Protein AF-A0AAE4MJB3-F1 (afdb_monomer_lite)

Foldseek 3Di:
DADWDWFAFLQRDIDIDGLVRLLVLLQLLQVVLCVQVVFDGDDPVLSVVLSCLLRPDDLFDAADPPLDFAAEDAPQLQLDCPDLVSLHDNHNDGSLVSNCCCVPVVNHQAEEDADNQQELVVCVVVLVVVLVVLLVSVVPDDHAYAHGGELPLVCCDPPNHDAHALVVCVVVVNLVSSLVSLQVSLQVSLVSLLVSCVSNVVSPHQAYAHAQALVVFPSSVNSVLSNLLVCCVVPVRHAYEYAHNEQFGDPSVQADDDPNHGRHGDGLLRVQVSSVVSPHQEYAHKHFRDSRGTLSSRLSNLLRRLLSNLVSHPHAYAYDADQGILSFHNDSDTRSSSRNSSVNSCSVRSVGNHD

Secondary structure (DSSP, 8-state):
---EEEEEBTTS-EEEEEHHHHHHHHHHHHHHHHHHH-PPPPPHHHHHHHHHHHH-SSSS--PPTT-----BPSSTTHHHHS-GGGT-------HHHHHHHIIIII--SBEEE--TT-BHHHHGGGHHHHHHHHHHHHTT--S-EEEEEB--GGGGBTTTSSB--HHHHHHTT-HHHHHHHHHHHHHHHHHHHHHHHHHHHHTT--EEEEEEETTT-HHHHHHHHHHHHHHHHH-TT-EEEEEESSSS---SSS--EETTEE-TT--HHHHHHHHHHHT-SEEE---B--TTSBHHHHHHHHHHHHHHHHHH-SS-BB---STTBTT--SSSS--HHHHHHHHHHIIIII--SB-

pLDDT: mean 95.61, std 4.55, range [62.69, 98.88]

Radius of gyration: 20.24 Å; chains: 1; bounding box: 51×49×56 Å

Sequence (355 aa):
MATEYALRMGDGSRVFMTKDKIKEDVLAGAGNAVDYGEVPDLSANEVEKLIEIITMPGKAVSVEYGMEVPVTHDISTIRLDGDQGNSGVGIPSSRLVGILTHERAFGADTMELGHIDYSYKPVKPIVSQECQTMEMCQNLTTIPLFYGAMPNMGLYYTPDGPFENPGDLMKAFKLEEAFASIEHSAEHLSRDIVWIMQKLWASGADGVNLDTTAAAGDGDAFGTLTAVKALRQQFPDMYIEVGMAGESIIGMHGMLEFEGHALAGLWPQQQAPVVEKAGASVFGPVVNTNTSRTFPWNLARSITFIKAAAKASKIPVHVDMGMGVGGIPMLETPPIDAVTRASKAMVEMAGVDGI

Structure (mmCIF, N/CA/C/O backbone):
data_AF-A0AAE4MJB3-F1
#
_entry.id   AF-A0AAE4MJB3-F1
#
loop_
_atom_site.group_PDB
_atom_site.id
_atom_site.type_symbol
_atom_site.label_atom_id
_atom_site.label_alt_id
_atom_site.label_comp_id
_atom_site.label_asym_id
_atom_site.label_entity_id
_atom_site.label_seq_id
_atom_site.pdbx_PDB_ins_code
_atom_site.Cartn_x
_atom_site.Cartn_y
_atom_site.Cartn_z
_atom_site.occupancy
_atom_site.B_iso_or_equiv
_atom_site.auth_seq_id
_atom_site.auth_comp_id
_atom_site.auth_asym_id
_atom_site.auth_atom_id
_atom_site.pdbx_PDB_model_num
ATOM 1 N N . MET A 1 1 ? -22.437 15.052 33.816 1.00 62.69 1 MET A N 1
ATOM 2 C CA . MET A 1 1 ? -21.399 15.290 32.792 1.00 62.69 1 MET A CA 1
ATOM 3 C C . MET A 1 1 ? -21.562 14.209 31.742 1.00 62.69 1 MET A C 1
ATOM 5 O O . MET A 1 1 ? -21.827 13.078 32.134 1.00 62.69 1 MET A O 1
ATOM 9 N N . ALA A 1 2 ? -21.533 14.553 30.454 1.00 78.06 2 ALA A N 1
ATOM 10 C CA . ALA A 1 2 ? -21.596 13.547 29.394 1.00 78.06 2 ALA A CA 1
ATOM 11 C C . ALA A 1 2 ? -20.342 12.659 29.455 1.00 78.06 2 ALA A C 1
ATOM 13 O O . ALA A 1 2 ? -19.276 13.147 29.823 1.00 78.06 2 ALA A O 1
ATOM 14 N N . THR A 1 3 ? -20.469 11.370 29.133 1.00 90.94 3 THR A N 1
ATOM 15 C CA . THR A 1 3 ? -19.311 10.472 29.033 1.00 90.94 3 THR A CA 1
ATOM 16 C C . THR A 1 3 ? -18.410 10.931 27.891 1.00 90.94 3 THR A C 1
ATOM 18 O O . THR A 1 3 ? -18.887 11.125 26.769 1.00 90.94 3 THR A O 1
ATOM 21 N N . GLU A 1 4 ? -17.119 11.074 28.176 1.00 95.38 4 GLU A N 1
ATOM 22 C CA . GLU A 1 4 ? -16.092 11.400 27.189 1.00 95.38 4 GLU A CA 1
ATOM 23 C C . GLU A 1 4 ? -15.227 10.177 26.879 1.00 95.38 4 GLU A C 1
ATOM 25 O O . GLU A 1 4 ? -14.916 9.373 27.760 1.00 95.38 4 GLU A O 1
ATOM 30 N N . TYR A 1 5 ? -14.816 10.065 25.621 1.00 96.75 5 TYR A N 1
ATOM 31 C CA . TYR A 1 5 ? -13.959 9.004 25.108 1.00 96.75 5 TYR A CA 1
ATOM 32 C C . TYR A 1 5 ? -12.598 9.592 24.747 1.00 96.75 5 TYR A C 1
ATOM 34 O O . TYR A 1 5 ? -12.525 10.611 24.059 1.00 96.75 5 TYR A O 1
ATOM 42 N N . ALA A 1 6 ? -11.523 8.957 25.215 1.00 96.06 6 ALA A N 1
ATOM 43 C CA . ALA A 1 6 ? -10.163 9.327 24.841 1.00 96.06 6 ALA A CA 1
ATOM 44 C C . ALA A 1 6 ? -9.860 8.785 23.438 1.00 96.06 6 ALA A C 1
ATOM 46 O O . ALA A 1 6 ? -9.813 7.573 23.248 1.00 96.06 6 ALA A O 1
ATOM 47 N N . LEU A 1 7 ? -9.666 9.689 22.483 1.00 96.75 7 LEU A N 1
ATOM 48 C CA . LEU A 1 7 ? -9.425 9.403 21.070 1.00 96.75 7 LEU A CA 1
ATOM 49 C C . LEU A 1 7 ? -8.204 10.189 20.568 1.00 96.75 7 LEU A C 1
ATOM 51 O O . LEU A 1 7 ? -7.489 10.830 21.348 1.00 96.75 7 LEU A O 1
ATOM 55 N N . ARG A 1 8 ? -7.955 10.123 19.257 1.00 97.50 8 ARG A N 1
ATOM 56 C CA . ARG A 1 8 ? -6.823 10.762 18.582 1.00 97.50 8 ARG A CA 1
ATOM 57 C C . ARG A 1 8 ? -7.275 11.777 17.541 1.00 97.50 8 ARG A C 1
ATOM 59 O O . ARG A 1 8 ? -8.365 11.664 16.983 1.00 97.50 8 ARG A O 1
ATOM 66 N N . MET A 1 9 ? -6.411 12.738 17.266 1.00 98.12 9 MET A N 1
ATOM 67 C CA . MET A 1 9 ? -6.392 13.483 16.012 1.00 98.12 9 MET A CA 1
ATOM 68 C C . MET A 1 9 ? -5.628 12.690 14.947 1.00 98.12 9 MET A C 1
ATOM 70 O O . MET A 1 9 ? -4.943 11.713 15.258 1.00 98.12 9 MET A O 1
ATOM 74 N N . GLY A 1 10 ? -5.721 13.121 13.692 1.00 97.38 10 GLY A N 1
ATOM 75 C CA . GLY A 1 10 ? -4.990 12.536 12.574 1.00 97.38 10 GLY A CA 1
ATOM 76 C C . GLY A 1 10 ? -3.472 12.699 12.684 1.00 97.38 10 GLY A C 1
ATOM 77 O O . GLY A 1 10 ? -2.759 11.946 12.045 1.00 97.38 10 GLY A O 1
ATOM 78 N N . ASP A 1 11 ? -2.970 13.622 13.507 1.00 96.50 11 ASP A N 1
ATOM 79 C CA . ASP A 1 11 ? -1.545 13.748 13.868 1.00 96.50 11 ASP A CA 1
ATOM 80 C C . ASP A 1 11 ? -1.141 12.905 15.102 1.00 96.50 11 ASP A C 1
ATOM 82 O O . ASP A 1 11 ? -0.017 12.974 15.588 1.00 96.50 11 ASP A O 1
ATOM 86 N N . GLY A 1 12 ? -2.076 12.136 15.671 1.00 95.75 12 GLY A N 1
ATOM 87 C CA . GLY A 1 12 ? -1.847 11.281 16.838 1.00 95.75 12 GLY A CA 1
ATOM 88 C C . GLY A 1 12 ? -1.994 11.981 18.194 1.00 95.75 12 GLY A C 1
ATOM 89 O O . GLY A 1 12 ? -1.975 11.305 19.237 1.00 95.75 12 GLY A O 1
ATOM 90 N N . SER A 1 13 ? -2.206 13.302 18.221 1.00 96.56 13 SER A N 1
ATOM 91 C CA . SER A 1 13 ? -2.466 14.039 19.459 1.00 96.56 13 SER A CA 1
ATOM 92 C C . SER A 1 13 ? -3.754 13.553 20.134 1.00 96.56 13 SER A C 1
ATOM 94 O O . SER A 1 13 ? -4.695 13.080 19.495 1.00 96.56 13 SER A O 1
ATOM 96 N N . ARG A 1 14 ? -3.782 13.581 21.470 1.00 96.50 14 ARG A N 1
ATOM 97 C CA . ARG A 1 14 ? -4.896 13.032 22.252 1.00 96.50 14 ARG A CA 1
ATOM 98 C C . ARG A 1 14 ? -6.015 14.057 22.409 1.00 96.50 14 ARG A C 1
ATOM 100 O O . ARG A 1 14 ? -5.763 15.182 22.829 1.00 96.50 14 ARG A O 1
ATOM 107 N N . VAL A 1 15 ? -7.250 13.616 22.189 1.00 97.38 15 VAL A N 1
ATOM 108 C CA . VAL A 1 15 ? -8.473 14.404 22.387 1.00 97.38 15 VAL A CA 1
ATOM 109 C C . VAL A 1 15 ? -9.506 13.633 23.199 1.00 97.38 15 VAL A C 1
ATOM 111 O O . VAL A 1 15 ? -9.452 12.408 23.301 1.00 97.38 15 VAL A O 1
ATOM 114 N N . PHE A 1 16 ? -10.444 14.360 23.799 1.00 97.56 16 PHE A N 1
ATOM 115 C CA . PHE A 1 16 ? -11.585 13.794 24.510 1.00 97.56 16 PHE A CA 1
ATOM 116 C C . PHE A 1 16 ? -12.861 14.268 23.833 1.00 97.56 16 PHE A C 1
ATOM 118 O O . PHE A 1 16 ? -13.028 15.461 23.586 1.00 97.56 16 PHE A O 1
ATOM 125 N N . MET A 1 17 ? -13.733 13.328 23.481 1.00 97.75 17 MET A N 1
ATOM 126 C CA . MET A 1 17 ? -14.929 13.617 22.693 1.00 97.75 17 MET A CA 1
ATOM 127 C C . MET A 1 17 ? -16.158 12.977 23.324 1.00 97.75 17 MET A C 1
ATOM 129 O O . MET A 1 17 ? -16.096 11.856 23.826 1.00 97.75 17 MET A O 1
ATOM 133 N N . THR A 1 18 ? -17.295 13.667 23.267 1.00 98.06 18 THR A N 1
ATOM 134 C CA . THR A 1 18 ? -18.597 13.073 23.594 1.00 98.06 18 THR A CA 1
ATOM 135 C C . THR A 1 18 ? -19.093 12.212 22.433 1.00 98.06 18 THR A C 1
ATOM 137 O O . THR A 1 18 ? -18.679 12.393 21.287 1.00 98.06 18 THR A O 1
ATOM 140 N N . LYS A 1 19 ? -20.034 11.298 22.702 1.00 97.50 19 LYS A N 1
ATOM 141 C CA . LYS A 1 19 ? -20.640 10.456 21.655 1.00 97.50 19 LYS A CA 1
ATOM 142 C C . LYS A 1 19 ? -21.283 11.279 20.527 1.00 97.50 19 LYS A C 1
ATOM 144 O O . LYS A 1 19 ? -21.163 10.902 19.367 1.00 97.50 19 LYS A O 1
ATOM 149 N N . ASP A 1 20 ? -21.900 12.415 20.854 1.00 97.75 20 ASP A N 1
ATOM 150 C CA . ASP A 1 20 ? -22.518 13.302 19.859 1.00 97.75 20 ASP A CA 1
ATOM 151 C C . ASP A 1 20 ? -21.475 13.930 1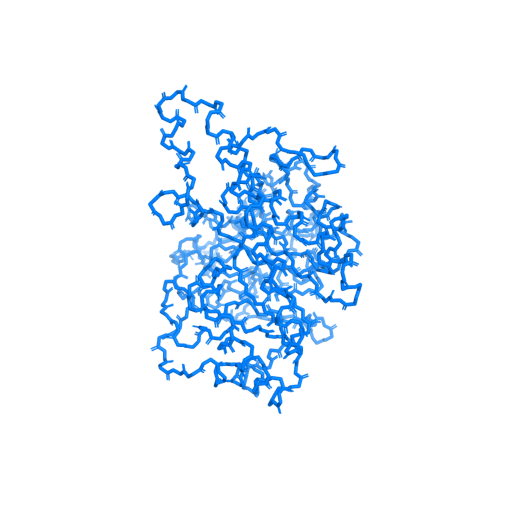8.928 1.00 97.75 20 ASP A C 1
ATOM 153 O O . ASP A 1 20 ? -21.687 13.978 17.719 1.00 97.75 20 ASP A O 1
ATOM 157 N N . LYS A 1 21 ? -20.314 14.336 19.466 1.00 98.19 21 LYS A N 1
ATOM 158 C CA . LYS A 1 21 ? -19.207 14.859 18.653 1.00 98.19 21 LYS A CA 1
ATOM 159 C C . LYS A 1 21 ? -18.558 13.793 17.784 1.00 98.19 21 LYS A C 1
ATOM 161 O O . LYS A 1 21 ? -18.238 14.065 16.636 1.00 98.19 21 LYS A O 1
ATOM 166 N N . ILE A 1 22 ? -18.433 12.568 18.292 1.00 98.62 22 ILE A N 1
ATOM 167 C CA . ILE A 1 22 ? -17.981 11.427 17.484 1.00 98.62 22 ILE A CA 1
ATOM 168 C C . ILE A 1 22 ? -18.946 11.193 16.317 1.00 98.62 22 ILE A C 1
ATOM 170 O O . ILE A 1 22 ? -18.502 11.005 15.191 1.00 98.62 22 ILE A O 1
ATOM 174 N N . LYS A 1 23 ? -20.261 11.235 16.565 1.00 98.62 23 LYS A N 1
ATOM 175 C CA . LYS A 1 23 ? -21.275 11.060 15.518 1.00 98.62 23 LYS A CA 1
ATOM 176 C C . LYS A 1 23 ? -21.213 12.160 14.455 1.00 98.62 23 LYS A C 1
ATOM 178 O O . LYS A 1 23 ? -21.304 11.847 13.273 1.00 98.62 23 LYS A O 1
ATOM 183 N N . GLU A 1 24 ? -21.064 13.418 14.865 1.00 98.56 24 GLU A N 1
ATOM 184 C CA . GLU A 1 24 ? -20.889 14.557 13.952 1.00 98.56 24 GLU A CA 1
ATOM 185 C C . GLU A 1 24 ? -19.673 14.351 13.037 1.00 98.56 24 GLU A C 1
ATOM 187 O O . GLU A 1 24 ? -19.801 14.453 11.818 1.00 98.56 24 GLU A O 1
ATOM 192 N N . ASP A 1 25 ? -18.532 13.963 13.610 1.00 98.62 25 ASP A N 1
ATOM 193 C CA . ASP A 1 25 ? -17.301 13.733 12.854 1.00 98.62 25 ASP A CA 1
ATOM 194 C C . ASP A 1 25 ? -17.389 12.522 11.922 1.00 98.62 25 ASP A C 1
ATOM 196 O O . ASP A 1 25 ? -16.906 12.594 10.794 1.00 98.62 25 ASP A O 1
ATOM 200 N N . VAL A 1 26 ? -18.039 11.432 12.349 1.00 98.88 26 VAL A N 1
ATOM 201 C CA . VAL A 1 26 ? -18.283 10.261 11.491 1.00 98.88 26 VAL A CA 1
ATOM 202 C C . VAL A 1 26 ? -19.117 10.649 10.271 1.00 98.88 26 VAL A C 1
ATOM 204 O O . VAL A 1 26 ? -18.748 10.317 9.147 1.00 98.88 26 VAL A O 1
ATOM 207 N N . LEU A 1 27 ? -20.217 11.381 10.471 1.00 98.81 27 LEU A N 1
ATOM 208 C CA . LEU A 1 27 ? -21.076 11.824 9.371 1.00 98.81 27 LEU A CA 1
ATOM 209 C C . LEU A 1 27 ? -20.340 12.789 8.434 1.00 98.81 27 LEU A C 1
ATOM 211 O O . LEU A 1 27 ? -20.452 12.663 7.219 1.00 98.81 27 LEU A O 1
ATOM 215 N N . ALA A 1 28 ? -19.551 13.716 8.981 1.00 98.75 28 ALA A N 1
ATOM 216 C CA . ALA A 1 28 ? -18.768 14.655 8.182 1.00 98.75 28 ALA A CA 1
ATOM 217 C C . ALA A 1 28 ? -17.632 13.971 7.398 1.00 98.75 28 ALA A C 1
ATOM 219 O O . ALA A 1 28 ? -17.313 14.397 6.289 1.00 98.75 28 ALA A O 1
ATOM 220 N N . GLY A 1 29 ? -17.007 12.934 7.962 1.00 98.62 29 GLY A N 1
ATOM 221 C CA . GLY A 1 29 ? -15.960 12.152 7.301 1.00 98.62 29 GLY A CA 1
ATOM 222 C C . GLY A 1 29 ? -16.510 11.300 6.164 1.00 98.62 29 GLY A C 1
ATOM 223 O O . GLY A 1 29 ? -15.995 11.355 5.049 1.00 98.62 29 GLY A O 1
ATOM 224 N N . ALA A 1 30 ? -17.601 10.576 6.423 1.00 98.69 30 ALA A N 1
ATOM 225 C CA . ALA A 1 30 ? -18.299 9.800 5.402 1.00 98.69 30 ALA A CA 1
ATOM 226 C C . ALA A 1 30 ? -18.844 10.699 4.281 1.00 98.69 30 ALA A C 1
ATOM 228 O O . ALA A 1 30 ? -18.587 10.432 3.111 1.00 98.69 30 ALA A O 1
ATOM 229 N N . GLY A 1 31 ? -19.498 11.814 4.627 1.00 98.62 31 GLY A N 1
ATOM 230 C CA . GLY A 1 31 ? -20.006 12.779 3.647 1.00 98.62 31 GLY A CA 1
ATOM 231 C C . GLY A 1 31 ? -18.904 13.363 2.761 1.00 98.62 31 GLY A C 1
ATOM 232 O O . GLY A 1 31 ? -19.094 13.508 1.562 1.00 98.62 31 GLY A O 1
ATOM 233 N N . ASN A 1 32 ? -17.704 13.596 3.308 1.00 98.44 32 ASN A N 1
ATOM 234 C CA . ASN A 1 32 ? -16.569 14.019 2.490 1.00 98.44 32 ASN A CA 1
ATOM 235 C C . ASN A 1 32 ? -16.175 12.971 1.437 1.00 98.44 32 ASN A C 1
ATOM 237 O O . ASN A 1 32 ? -15.857 13.344 0.312 1.00 98.44 32 ASN A O 1
ATOM 241 N N . ALA A 1 33 ? -16.188 11.682 1.781 1.00 98.00 33 ALA A N 1
ATOM 242 C CA . ALA A 1 33 ? -15.914 10.629 0.805 1.00 98.00 33 ALA A CA 1
ATOM 243 C C . ALA A 1 33 ? -16.990 10.570 -0.287 1.00 98.00 33 ALA A C 1
ATOM 245 O O . ALA A 1 33 ? -16.657 10.459 -1.463 1.00 98.00 33 ALA A O 1
ATOM 246 N N . VAL A 1 34 ? -18.261 10.703 0.098 1.00 98.19 34 VAL A N 1
ATOM 247 C CA . VAL A 1 34 ? -19.406 10.738 -0.826 1.00 98.19 34 VAL A CA 1
ATOM 248 C C . VAL A 1 34 ? -19.288 11.908 -1.802 1.00 98.19 34 VAL A C 1
ATOM 250 O O . VAL A 1 34 ? -19.382 11.700 -3.009 1.00 98.19 34 VAL A O 1
ATOM 253 N N . ASP A 1 35 ? -19.007 13.112 -1.299 1.00 97.56 35 ASP A N 1
ATOM 254 C CA . ASP A 1 35 ? -18.910 14.328 -2.114 1.00 97.56 35 ASP A CA 1
ATOM 255 C C . ASP A 1 35 ? -17.764 14.266 -3.135 1.00 97.56 35 ASP A C 1
ATOM 257 O O . ASP A 1 35 ? -17.912 14.732 -4.262 1.00 97.56 35 ASP A O 1
ATOM 261 N N . TYR A 1 36 ? -16.608 13.719 -2.745 1.00 96.00 36 TYR A N 1
ATOM 262 C CA . TYR A 1 36 ? -15.416 13.692 -3.599 1.00 96.00 36 TYR A CA 1
ATOM 263 C C . TYR A 1 36 ? -15.363 12.474 -4.523 1.00 96.00 36 TYR A C 1
ATOM 265 O O . TYR A 1 36 ? -14.955 12.594 -5.675 1.00 96.00 36 TYR A O 1
ATOM 273 N N . GLY A 1 37 ? -15.734 11.305 -4.005 1.00 94.38 37 GLY A N 1
ATOM 274 C CA . GLY A 1 37 ? -15.654 10.035 -4.717 1.00 94.38 37 GLY A CA 1
ATOM 275 C C . GLY A 1 37 ? -16.907 9.648 -5.477 1.00 94.38 37 GLY A C 1
ATOM 276 O O . GLY A 1 37 ? -16.870 8.650 -6.190 1.00 94.38 37 GLY A O 1
ATOM 277 N N . GLU A 1 38 ? -18.019 10.359 -5.272 1.00 96.44 38 GLU A N 1
ATOM 278 C CA . GLU A 1 38 ? -19.345 9.977 -5.773 1.00 96.44 38 GLU A CA 1
ATOM 279 C C . GLU A 1 38 ? -19.734 8.540 -5.362 1.00 96.44 38 GLU A C 1
ATOM 281 O O . GLU A 1 38 ? -20.379 7.792 -6.103 1.00 96.44 38 GLU A O 1
ATOM 286 N N . VAL A 1 39 ? -19.306 8.127 -4.165 1.00 97.44 39 VAL A N 1
ATOM 287 C CA . VAL A 1 39 ? -19.580 6.799 -3.597 1.00 97.44 39 VAL A CA 1
ATOM 288 C C . VAL A 1 39 ? -20.862 6.808 -2.756 1.00 97.44 39 VAL A C 1
ATOM 290 O O . VAL A 1 39 ? -21.273 7.864 -2.283 1.00 97.44 39 VAL A O 1
ATOM 293 N N . PRO A 1 40 ? -21.523 5.654 -2.542 1.00 97.69 40 PRO A N 1
ATOM 294 C CA . PRO A 1 40 ? -22.722 5.598 -1.708 1.00 97.69 40 PRO A CA 1
ATOM 295 C C . PRO A 1 40 ? -22.463 5.997 -0.249 1.00 97.69 40 PRO A C 1
ATOM 297 O O . PRO A 1 40 ? -21.432 5.641 0.321 1.00 97.69 40 PRO A O 1
ATOM 300 N N . ASP A 1 4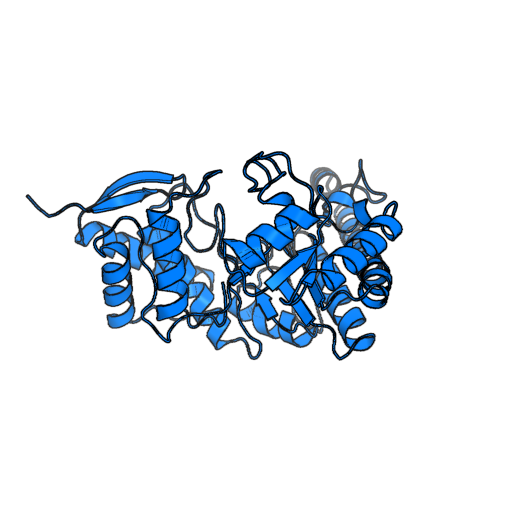1 ? -23.451 6.644 0.372 1.00 97.94 41 ASP A N 1
ATOM 301 C CA . ASP A 1 41 ? -23.459 6.913 1.812 1.00 97.94 41 ASP A CA 1
ATOM 302 C C . ASP A 1 41 ? -23.361 5.631 2.653 1.00 97.94 41 ASP A C 1
ATOM 304 O O . ASP A 1 41 ? -23.914 4.580 2.303 1.00 97.94 41 ASP A O 1
ATOM 308 N N . LEU A 1 42 ? -22.752 5.756 3.836 1.00 98.00 42 LEU A N 1
ATOM 309 C CA . LEU A 1 42 ? -22.899 4.7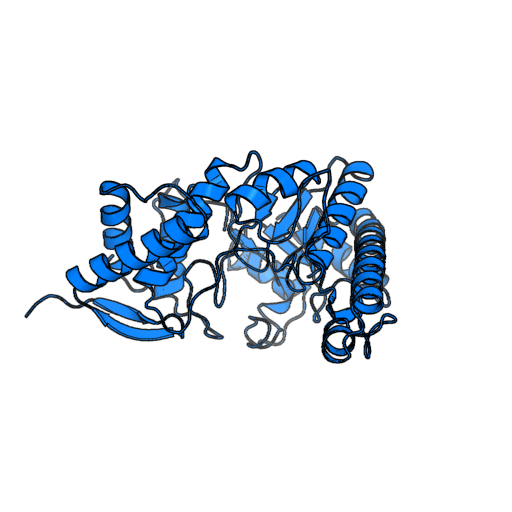54 4.890 1.00 98.00 42 LEU A CA 1
ATOM 310 C C . LEU A 1 42 ? -24.348 4.719 5.382 1.00 98.00 42 LEU A C 1
ATOM 312 O O . LEU A 1 42 ? -24.966 5.753 5.650 1.00 98.00 42 LEU A O 1
ATOM 316 N N . SER A 1 43 ? -24.889 3.516 5.562 1.00 98.19 43 SER A N 1
ATOM 317 C CA . SER A 1 43 ? -26.233 3.368 6.125 1.00 98.19 43 SER A CA 1
ATOM 318 C C . SER A 1 43 ? -26.276 3.789 7.601 1.00 98.19 43 SER A C 1
ATOM 320 O O . SER A 1 43 ? -25.261 3.801 8.299 1.00 98.19 43 SER A O 1
ATOM 322 N N . ALA A 1 44 ? -27.469 4.087 8.127 1.00 97.94 44 ALA A N 1
ATOM 323 C CA . ALA A 1 44 ? -27.626 4.450 9.539 1.00 97.94 44 ALA A CA 1
ATOM 324 C C . ALA A 1 44 ? -27.067 3.373 10.494 1.00 97.94 44 ALA A C 1
ATOM 326 O O . ALA A 1 44 ? -26.403 3.706 11.473 1.00 97.94 44 ALA A O 1
ATOM 327 N N . ASN A 1 45 ? -27.270 2.093 10.165 1.00 98.25 45 ASN A N 1
ATOM 328 C CA . ASN A 1 45 ? -26.746 0.968 10.945 1.00 98.25 45 ASN A CA 1
ATOM 329 C C . ASN A 1 45 ? -25.213 0.910 10.904 1.00 98.25 45 ASN A C 1
ATOM 331 O O . ASN A 1 45 ? -24.577 0.581 11.901 1.00 98.25 45 ASN A O 1
ATOM 335 N N . GLU A 1 46 ? -24.610 1.244 9.763 1.00 98.44 46 GLU A N 1
ATOM 336 C CA . GLU A 1 46 ? -23.153 1.282 9.613 1.00 98.44 46 GLU A CA 1
ATOM 337 C C . GLU A 1 46 ? -22.550 2.431 10.412 1.00 98.44 46 GLU A C 1
ATOM 339 O O . GLU A 1 46 ? -21.577 2.229 11.131 1.00 98.44 46 GLU A O 1
ATOM 344 N N . VAL A 1 47 ? -23.165 3.615 10.373 1.00 98.69 47 VAL A N 1
ATOM 345 C CA . VAL A 1 47 ? -22.754 4.746 11.216 1.00 98.69 47 VAL A CA 1
ATOM 346 C C . VAL A 1 47 ? -22.809 4.365 12.699 1.00 98.69 47 VAL A C 1
ATOM 348 O O . VAL A 1 47 ? -21.874 4.652 13.446 1.00 98.69 47 VAL A O 1
ATOM 351 N N . GLU A 1 48 ? -23.874 3.693 13.139 1.00 98.56 48 GLU A N 1
ATOM 352 C CA . GLU A 1 48 ? -23.992 3.223 14.523 1.00 98.56 48 GLU A CA 1
ATOM 353 C C . GLU A 1 48 ? -22.920 2.189 14.885 1.00 98.56 48 GLU A C 1
ATOM 355 O O . GLU A 1 48 ? -22.285 2.329 15.936 1.00 98.56 48 GLU A O 1
ATOM 360 N N . LYS A 1 49 ? -22.655 1.216 14.004 1.00 98.44 49 LYS A N 1
ATOM 361 C CA . LYS A 1 49 ? -21.605 0.205 14.198 1.00 98.44 49 LYS A CA 1
ATOM 362 C C . LYS A 1 49 ? -20.208 0.826 14.258 1.00 98.44 49 LYS A C 1
ATOM 364 O O . LYS A 1 49 ? -19.407 0.450 15.110 1.00 98.44 49 LYS A O 1
ATOM 369 N N . LEU A 1 50 ? -19.915 1.822 13.423 1.00 98.62 50 LEU A N 1
ATOM 370 C CA . LEU A 1 50 ? -18.628 2.517 13.465 1.00 98.62 50 LEU A CA 1
ATOM 371 C C . LEU A 1 50 ? -18.439 3.264 14.789 1.00 98.62 50 LEU A C 1
ATOM 373 O O . LEU A 1 50 ? -17.376 3.189 15.405 1.00 98.62 50 LEU A O 1
ATOM 377 N N . ILE A 1 51 ? -19.480 3.950 15.267 1.00 98.62 51 ILE A N 1
ATOM 378 C CA . ILE A 1 51 ? -19.446 4.622 16.571 1.00 98.62 51 ILE A CA 1
ATOM 379 C C . ILE A 1 51 ? -19.239 3.599 17.696 1.00 98.62 51 ILE A C 1
ATOM 381 O O . ILE A 1 51 ? -18.487 3.877 18.631 1.00 98.62 51 ILE A O 1
ATOM 385 N N . GLU A 1 52 ? -19.868 2.424 17.620 1.00 98.38 52 GLU A N 1
ATOM 386 C CA . GLU A 1 52 ? -19.651 1.320 18.564 1.00 98.38 52 GLU A CA 1
ATOM 387 C C . GLU A 1 52 ? -18.178 0.884 18.591 1.00 98.38 52 GLU A C 1
ATOM 389 O O . GLU A 1 52 ? -17.592 0.828 19.670 1.00 98.38 52 GLU A O 1
ATOM 394 N N . ILE A 1 53 ? -17.549 0.668 17.430 1.00 98.25 53 ILE A N 1
ATOM 395 C CA . ILE A 1 53 ? -16.125 0.299 17.336 1.00 98.25 53 ILE A CA 1
ATOM 396 C C . ILE A 1 53 ? -15.228 1.406 17.903 1.00 98.25 53 ILE A C 1
ATOM 398 O O . ILE A 1 53 ? -14.335 1.136 18.708 1.00 98.25 53 ILE A O 1
ATOM 402 N N . ILE A 1 54 ? -15.482 2.668 17.542 1.00 98.25 54 ILE A N 1
ATOM 403 C CA . ILE A 1 54 ? -14.704 3.819 18.025 1.00 98.25 54 ILE A CA 1
ATOM 404 C C . ILE A 1 54 ? -14.772 3.918 19.553 1.00 98.25 54 ILE A C 1
ATOM 406 O O . ILE A 1 54 ? -13.761 4.153 20.217 1.00 98.25 54 ILE A O 1
ATOM 410 N N . THR A 1 55 ? -15.964 3.723 20.116 1.00 97.62 55 THR A N 1
ATOM 411 C CA . THR A 1 55 ? -16.228 3.863 21.554 1.00 97.62 55 THR A CA 1
ATOM 412 C C . THR A 1 55 ? -16.025 2.572 22.349 1.00 97.62 55 THR A C 1
ATOM 414 O O . THR A 1 55 ? -16.219 2.571 23.567 1.00 97.62 55 THR A O 1
ATOM 417 N N . MET A 1 56 ? -15.593 1.491 21.690 1.00 97.25 56 MET A N 1
ATOM 418 C CA . MET A 1 56 ? -15.389 0.182 22.302 1.00 97.25 56 MET A CA 1
ATOM 419 C C . MET A 1 56 ? -14.403 0.275 23.479 1.00 97.25 56 MET A C 1
ATOM 421 O O . MET A 1 56 ? -13.343 0.900 23.340 1.00 97.25 56 MET A O 1
ATOM 425 N N . PRO A 1 57 ? -14.719 -0.316 24.647 1.00 93.69 57 PRO A N 1
ATOM 426 C CA . PRO A 1 57 ? -13.814 -0.313 25.789 1.00 93.69 57 PRO A CA 1
ATOM 427 C C . PRO A 1 57 ? -12.546 -1.125 25.496 1.00 93.69 57 PRO A C 1
ATOM 429 O O . PRO A 1 57 ? -12.580 -2.122 24.784 1.00 93.69 57 PRO A O 1
ATOM 432 N N . GLY A 1 58 ? -11.432 -0.723 26.107 1.00 92.12 58 GLY A N 1
ATOM 433 C CA . GLY A 1 58 ? -10.128 -1.364 25.924 1.00 92.12 58 GLY A CA 1
ATOM 434 C C . GLY A 1 58 ? -9.165 -0.500 25.116 1.00 92.12 58 GLY A C 1
ATOM 435 O O . GLY A 1 58 ? -9.564 0.297 24.270 1.00 92.12 58 GLY A O 1
ATOM 436 N N . LYS A 1 59 ? -7.866 -0.611 25.411 1.00 89.88 59 LYS A N 1
ATOM 437 C CA . LYS A 1 59 ? -6.848 0.129 24.654 1.00 89.88 59 LYS A CA 1
ATOM 438 C C . LYS A 1 59 ? -6.684 -0.480 23.263 1.00 89.88 59 LYS A C 1
ATOM 440 O O . LYS A 1 59 ? -6.745 0.263 22.299 1.00 89.88 59 LYS A O 1
ATOM 445 N N . ALA A 1 60 ? -6.547 -1.800 23.184 1.00 95.62 60 ALA A N 1
ATOM 446 C CA . ALA A 1 60 ? -6.548 -2.566 21.944 1.00 95.62 60 ALA A CA 1
ATOM 447 C C . ALA A 1 60 ? -7.891 -3.288 21.777 1.00 95.62 60 ALA A C 1
ATOM 449 O O . ALA A 1 60 ? -8.466 -3.747 22.767 1.00 95.62 60 ALA A O 1
ATOM 450 N N . VAL A 1 61 ? -8.361 -3.382 20.537 1.00 96.44 61 VAL A N 1
ATOM 451 C CA . VAL A 1 61 ? -9.545 -4.155 20.139 1.00 96.44 61 VAL A CA 1
ATOM 452 C C . VAL A 1 61 ? -9.167 -5.114 19.009 1.00 96.44 61 VAL A C 1
ATOM 454 O O . VAL A 1 61 ? -8.110 -4.966 18.408 1.00 96.44 61 VAL A O 1
ATOM 457 N N . SER A 1 62 ? -9.998 -6.110 18.728 1.00 95.56 62 SER A N 1
ATOM 458 C CA . SER A 1 62 ? -9.794 -7.020 17.596 1.00 95.56 62 SER A CA 1
ATOM 459 C C . SER A 1 62 ? -11.139 -7.489 17.058 1.00 95.56 62 SER A C 1
ATOM 461 O O . SER A 1 62 ? -12.173 -7.231 17.685 1.00 95.56 62 SER A O 1
ATOM 463 N N . VAL A 1 63 ? -11.128 -8.153 15.909 1.00 95.56 63 VAL A N 1
ATOM 464 C CA . VAL A 1 63 ? -12.286 -8.857 15.349 1.00 95.56 63 VAL A CA 1
ATOM 465 C C . VAL A 1 63 ? -12.676 -10.060 16.213 1.00 95.56 63 VAL A C 1
ATOM 467 O O . VAL A 1 63 ? -11.917 -10.501 17.080 1.00 95.56 63 VAL A O 1
ATOM 470 N N . GLU A 1 64 ? -13.901 -10.544 16.035 1.00 94.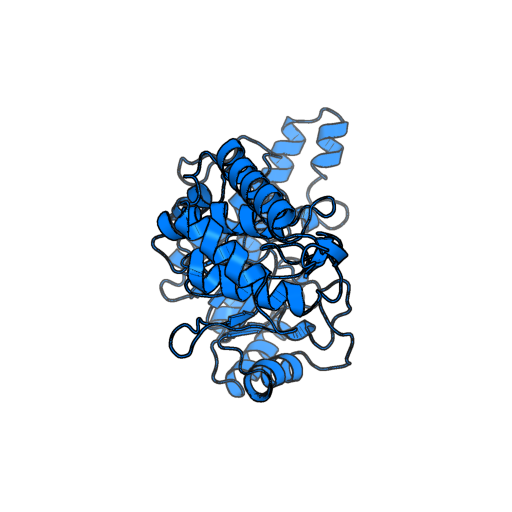00 64 GLU A N 1
ATOM 471 C CA . GLU A 1 64 ? -14.360 -11.773 16.687 1.00 94.00 64 GLU A CA 1
ATOM 472 C C . GLU A 1 64 ? -13.705 -13.011 16.055 1.00 94.00 64 GLU A C 1
ATOM 474 O O . GLU A 1 64 ? -13.263 -12.973 14.910 1.00 94.00 64 GLU A O 1
ATOM 479 N N . TYR A 1 65 ? -13.662 -14.120 16.795 1.00 94.56 65 TYR A N 1
ATOM 480 C CA . TYR A 1 65 ? -13.117 -15.376 16.278 1.00 94.56 65 TYR A CA 1
ATOM 481 C C . TYR A 1 65 ? -13.886 -15.847 15.036 1.00 94.56 65 TYR A C 1
ATOM 483 O O . TYR A 1 65 ? -15.116 -15.940 15.067 1.00 94.56 65 TYR A O 1
ATOM 491 N N . GLY A 1 66 ? -13.163 -16.190 13.974 1.00 94.31 66 GLY A N 1
ATOM 492 C CA . GLY A 1 66 ? -13.700 -16.555 12.663 1.00 94.31 66 GLY A CA 1
ATOM 493 C C . GLY A 1 66 ? -13.883 -15.377 11.701 1.00 94.31 66 GLY A C 1
ATOM 494 O O . GLY A 1 66 ? -14.313 -15.604 10.572 1.00 94.31 66 GLY A O 1
ATOM 495 N N . MET A 1 67 ? -13.583 -14.148 12.133 1.00 95.19 67 MET A N 1
ATOM 496 C CA . MET A 1 67 ? -13.600 -12.937 11.302 1.00 95.19 67 MET A CA 1
ATOM 497 C C . MET A 1 67 ? -12.184 -12.446 10.966 1.00 95.19 67 MET A C 1
ATOM 499 O O . MET A 1 67 ? -12.029 -11.338 10.460 1.00 95.19 67 MET A O 1
ATOM 503 N N . GLU A 1 68 ? -11.148 -13.216 11.304 1.00 94.62 68 GLU A N 1
ATOM 504 C CA . GLU A 1 68 ? -9.764 -12.894 10.972 1.00 94.62 68 GLU A CA 1
ATOM 505 C C . GLU A 1 68 ? -9.551 -12.872 9.453 1.00 94.62 68 GLU A C 1
ATOM 507 O O . GLU A 1 68 ? -10.130 -13.670 8.713 1.00 94.62 68 GLU A O 1
ATOM 512 N N . VAL A 1 69 ? -8.687 -11.965 9.006 1.00 96.19 69 VAL A N 1
ATOM 513 C CA . VAL A 1 69 ? -8.240 -11.848 7.616 1.00 96.19 69 VAL A CA 1
ATOM 514 C C . VAL A 1 69 ? -6.714 -11.955 7.571 1.00 96.19 69 VAL A C 1
ATOM 516 O O . VAL A 1 69 ? -6.079 -11.618 8.576 1.00 96.19 69 VAL A O 1
ATOM 519 N N . PRO A 1 70 ? -6.127 -12.410 6.449 1.00 94.88 70 PRO A N 1
ATOM 520 C CA . PRO A 1 70 ? -4.693 -12.342 6.214 1.00 94.88 70 PRO A CA 1
ATOM 521 C C . PRO A 1 70 ? -4.107 -10.965 6.530 1.00 94.88 70 PRO A C 1
ATOM 523 O O . PRO A 1 70 ? -4.628 -9.945 6.075 1.00 94.88 70 PRO A O 1
ATOM 526 N N . VAL A 1 71 ? -3.006 -10.961 7.277 1.00 90.31 71 VAL A N 1
ATOM 527 C CA . VAL A 1 71 ? -2.157 -9.787 7.477 1.00 90.31 71 VAL A CA 1
ATOM 528 C C . VAL A 1 71 ? -0.995 -9.865 6.498 1.00 90.31 71 VAL A C 1
ATOM 530 O O . VAL A 1 71 ? -0.093 -10.700 6.647 1.00 90.31 71 VAL A O 1
ATOM 533 N N . THR A 1 72 ? -1.028 -8.998 5.492 1.00 86.38 72 THR A N 1
ATOM 534 C CA . THR A 1 72 ? 0.004 -8.900 4.461 1.00 86.38 72 THR A CA 1
ATOM 535 C C . THR A 1 72 ? 0.927 -7.735 4.756 1.00 86.38 72 THR A C 1
ATOM 537 O O . THR A 1 72 ? 0.489 -6.608 4.949 1.00 86.38 72 THR A O 1
ATOM 540 N N . HIS A 1 73 ? 2.226 -8.010 4.843 1.00 84.25 73 HIS A N 1
ATOM 541 C CA . HIS A 1 73 ? 3.189 -7.012 5.287 1.00 84.25 73 HIS A CA 1
ATOM 542 C C . HIS A 1 73 ? 3.986 -6.407 4.139 1.00 84.25 73 HIS A C 1
ATOM 544 O O . HIS A 1 73 ? 4.769 -7.100 3.497 1.00 84.25 73 HIS A O 1
ATOM 550 N N . ASP A 1 74 ? 3.907 -5.088 4.012 1.00 82.88 74 ASP A N 1
ATOM 551 C CA . ASP A 1 74 ? 4.852 -4.257 3.277 1.00 82.88 74 ASP A CA 1
ATOM 552 C C . ASP A 1 74 ? 6.094 -3.917 4.128 1.00 82.88 74 ASP A C 1
ATOM 554 O O . ASP A 1 74 ? 6.132 -4.115 5.353 1.00 82.88 74 ASP A O 1
ATOM 558 N N . ILE A 1 75 ? 7.147 -3.413 3.477 1.00 79.25 75 ILE A N 1
ATOM 559 C CA . ILE A 1 75 ? 8.399 -2.895 4.054 1.00 79.25 75 ILE A CA 1
ATOM 560 C C . ILE A 1 75 ? 9.079 -3.870 5.051 1.00 79.25 75 ILE A C 1
ATOM 562 O O . ILE A 1 75 ? 9.936 -3.533 5.876 1.00 79.25 75 ILE A O 1
ATOM 566 N N . SER A 1 76 ? 8.696 -5.140 4.939 1.00 68.94 76 SER A N 1
ATOM 567 C CA . SER A 1 76 ? 8.831 -6.236 5.897 1.00 68.94 76 SER A CA 1
ATOM 568 C C . SER A 1 76 ? 10.181 -6.326 6.590 1.00 68.94 76 SER A C 1
ATOM 570 O O . SER A 1 76 ? 10.316 -6.333 7.816 1.00 68.94 76 SER A O 1
ATOM 572 N N . THR A 1 77 ? 11.218 -6.437 5.767 1.00 74.19 77 THR A N 1
ATOM 573 C CA . THR A 1 77 ? 12.556 -6.792 6.228 1.00 74.19 77 THR A CA 1
ATOM 574 C C . THR A 1 77 ? 13.224 -5.678 7.012 1.00 74.19 77 THR A C 1
ATOM 576 O O . THR A 1 77 ? 14.159 -5.944 7.768 1.00 74.19 77 THR A O 1
ATOM 579 N N . ILE A 1 78 ? 12.726 -4.451 6.852 1.00 83.12 78 ILE A N 1
ATOM 580 C CA . ILE A 1 78 ? 13.267 -3.253 7.482 1.00 83.12 78 ILE A CA 1
ATOM 581 C C . ILE A 1 78 ? 12.354 -2.732 8.596 1.00 83.12 78 ILE A C 1
ATOM 583 O O . ILE A 1 78 ? 12.718 -1.782 9.273 1.00 83.12 78 ILE A O 1
ATOM 587 N N . ARG A 1 79 ? 11.236 -3.406 8.901 1.00 85.38 79 ARG A N 1
ATOM 588 C CA . ARG A 1 79 ? 10.393 -3.065 10.062 1.00 85.38 79 ARG A CA 1
ATOM 589 C C . ARG A 1 79 ? 11.149 -3.140 11.391 1.00 85.38 79 ARG A C 1
ATOM 591 O O . ARG A 1 79 ? 10.858 -2.371 12.301 1.00 85.38 79 ARG A O 1
ATOM 598 N N . LEU A 1 80 ? 12.124 -4.044 11.521 1.00 89.25 80 LEU A N 1
ATOM 599 C CA . LEU A 1 80 ? 12.977 -4.116 12.714 1.00 89.25 80 LEU A CA 1
ATOM 600 C C . LEU A 1 80 ? 14.204 -3.205 12.613 1.00 89.25 80 LEU A C 1
ATOM 602 O O . LEU A 1 80 ? 14.410 -2.385 13.502 1.00 89.25 80 LEU A O 1
ATOM 606 N N . ASP A 1 81 ? 14.995 -3.353 11.549 1.00 89.38 81 ASP A N 1
ATOM 607 C CA . ASP A 1 81 ? 16.295 -2.680 11.383 1.00 89.38 81 ASP A CA 1
ATOM 608 C C . ASP A 1 81 ? 16.193 -1.221 10.920 1.00 89.38 81 ASP A C 1
ATOM 610 O O . ASP A 1 81 ? 17.010 -0.385 11.301 1.00 89.38 81 ASP A O 1
ATOM 614 N N . GLY A 1 82 ? 15.181 -0.911 10.110 1.00 86.88 82 GLY A N 1
ATOM 615 C CA . GLY A 1 82 ? 14.934 0.417 9.564 1.00 86.88 82 GLY A CA 1
ATOM 616 C C . GLY A 1 82 ? 14.599 1.435 10.647 1.00 86.88 82 GLY A C 1
ATOM 617 O O . GLY A 1 82 ? 14.154 1.093 11.746 1.00 86.88 82 GLY A O 1
ATOM 618 N N . ASP A 1 83 ? 14.829 2.707 10.338 1.00 86.00 83 ASP A N 1
ATOM 619 C CA . ASP A 1 83 ? 14.489 3.794 11.245 1.00 86.00 83 ASP A CA 1
ATOM 620 C C . ASP A 1 83 ? 12.983 4.103 11.242 1.00 86.00 83 ASP A C 1
ATOM 622 O O . ASP A 1 83 ? 12.209 3.608 10.425 1.00 86.00 83 ASP A O 1
ATOM 626 N N . GLN A 1 84 ? 12.579 4.958 12.177 1.00 82.56 84 GLN A N 1
ATOM 627 C CA . GLN A 1 84 ? 11.193 5.396 12.345 1.00 82.56 84 GLN A CA 1
ATOM 628 C C . GLN A 1 84 ? 10.657 6.207 11.150 1.00 82.56 84 GLN A C 1
ATOM 630 O O . GLN A 1 84 ? 9.446 6.332 11.004 1.00 82.56 84 GLN A O 1
ATOM 635 N N . GLY A 1 85 ? 11.534 6.755 10.298 1.00 77.62 85 GLY A N 1
ATOM 636 C CA . GLY A 1 85 ? 11.140 7.444 9.068 1.00 77.62 85 GLY A CA 1
ATOM 637 C C . GLY A 1 85 ? 10.659 6.469 7.993 1.00 77.62 85 GLY A C 1
ATOM 638 O O . GLY A 1 85 ? 9.705 6.772 7.283 1.00 77.62 85 GLY A O 1
ATOM 639 N N . ASN A 1 86 ? 11.249 5.273 7.950 1.00 74.56 86 ASN A N 1
ATOM 640 C CA . ASN A 1 86 ? 10.838 4.159 7.092 1.00 74.56 86 ASN A CA 1
ATOM 641 C C . ASN A 1 86 ? 9.897 3.172 7.813 1.00 74.56 86 ASN A C 1
ATOM 643 O O . ASN A 1 86 ? 9.889 1.980 7.508 1.00 74.56 86 ASN A O 1
ATOM 647 N N . SER A 1 87 ? 9.128 3.638 8.804 1.00 78.25 87 SER A N 1
ATOM 648 C CA . SER A 1 87 ? 8.197 2.811 9.596 1.00 78.25 87 SER A CA 1
ATOM 649 C C . SER A 1 87 ? 8.848 1.635 10.350 1.00 78.25 87 SER A C 1
ATOM 651 O O . SER A 1 87 ? 8.164 0.688 10.748 1.00 78.25 87 SER A O 1
ATOM 653 N N . GLY A 1 88 ? 10.167 1.672 10.554 1.00 86.94 88 GLY A N 1
ATOM 654 C CA . GLY A 1 88 ? 10.922 0.685 11.317 1.00 86.94 88 GLY A CA 1
ATOM 655 C C . GLY A 1 88 ? 11.127 1.075 12.783 1.00 86.94 88 GLY A C 1
ATOM 656 O O . GLY A 1 88 ? 10.776 2.172 13.221 1.00 86.94 88 GLY A O 1
ATOM 657 N N . VAL A 1 89 ? 11.699 0.167 13.582 1.00 88.06 89 VAL A N 1
ATOM 658 C CA . VAL A 1 89 ? 11.913 0.380 15.028 1.00 88.06 89 VAL A CA 1
ATOM 659 C C . VAL A 1 89 ? 13.370 0.597 15.448 1.00 88.06 89 VAL A C 1
ATOM 661 O O . VAL A 1 89 ? 13.632 0.800 16.635 1.00 88.06 89 VAL A O 1
ATOM 664 N N . GLY A 1 90 ? 14.312 0.612 14.505 1.00 88.56 90 GLY A N 1
ATOM 665 C CA . GLY A 1 90 ? 15.729 0.903 14.741 1.00 88.56 90 GLY A CA 1
ATOM 666 C C . GLY A 1 90 ? 16.443 -0.130 15.614 1.00 88.56 90 GLY A C 1
ATOM 667 O O . GLY A 1 90 ? 17.380 0.214 16.337 1.00 88.56 90 GLY A O 1
ATOM 668 N N . ILE A 1 91 ? 15.979 -1.381 15.599 1.00 90.38 91 ILE A N 1
ATOM 669 C CA . ILE A 1 91 ? 16.594 -2.507 16.300 1.00 90.38 91 ILE A CA 1
ATOM 670 C C . ILE A 1 91 ? 17.528 -3.221 15.316 1.00 90.38 91 ILE A C 1
ATOM 672 O O . ILE A 1 91 ? 17.028 -3.912 14.422 1.00 90.38 91 ILE A O 1
ATOM 676 N N . PRO A 1 92 ? 18.863 -3.131 15.506 1.00 90.50 92 PRO A N 1
ATOM 677 C CA . PRO A 1 92 ? 19.824 -3.710 14.578 1.00 90.50 92 PRO A CA 1
ATOM 678 C C . PRO A 1 92 ? 19.549 -5.190 14.315 1.00 90.50 92 PRO A C 1
ATOM 680 O O . PRO A 1 92 ? 19.660 -6.024 15.219 1.00 90.50 92 PRO A O 1
ATOM 683 N N . SER A 1 93 ? 19.176 -5.522 13.082 1.00 90.25 93 SER A N 1
ATOM 684 C CA . SER A 1 93 ? 18.818 -6.887 12.696 1.00 90.25 93 SER A CA 1
ATOM 685 C C . SER A 1 93 ? 19.037 -7.124 11.205 1.00 90.25 93 SER A C 1
ATOM 687 O O . SER A 1 93 ? 18.931 -6.232 10.379 1.00 90.25 93 SER A O 1
ATOM 689 N N . SER A 1 94 ? 19.373 -8.357 10.823 1.00 91.31 94 SER A N 1
ATOM 690 C CA . SER A 1 94 ? 19.428 -8.698 9.397 1.00 91.31 94 SER A CA 1
ATOM 691 C C . SER A 1 94 ? 18.016 -8.833 8.822 1.00 91.31 94 SER A C 1
ATOM 693 O O . SER A 1 94 ? 17.134 -9.339 9.517 1.00 91.31 94 SER A O 1
ATOM 695 N N . ARG A 1 95 ? 17.842 -8.548 7.528 1.00 91.50 95 ARG A N 1
ATOM 696 C CA . ARG A 1 95 ? 16.586 -8.771 6.785 1.00 91.50 95 ARG A CA 1
ATOM 697 C C . ARG A 1 95 ? 15.978 -10.166 6.985 1.00 91.50 95 ARG A C 1
ATOM 699 O O . ARG A 1 95 ? 14.780 -10.274 7.220 1.00 91.50 95 ARG A O 1
ATOM 706 N N . LEU A 1 96 ? 16.807 -11.217 6.995 1.00 92.88 96 LEU A N 1
ATOM 707 C CA . LEU A 1 96 ? 16.368 -12.590 7.284 1.00 92.88 96 LEU A CA 1
ATOM 708 C C . LEU A 1 96 ? 15.762 -12.719 8.690 1.00 92.88 96 LEU A C 1
ATOM 710 O O . LEU A 1 96 ? 14.693 -13.291 8.859 1.00 92.88 96 LEU A O 1
ATOM 714 N N . VAL A 1 97 ? 16.436 -12.182 9.711 1.00 93.00 97 VAL A N 1
ATOM 715 C CA . VAL A 1 97 ? 15.916 -12.175 11.090 1.00 93.00 97 VAL A CA 1
ATOM 716 C C . VAL A 1 97 ? 14.615 -11.378 11.170 1.00 93.00 97 VAL A C 1
ATOM 718 O O . VAL A 1 97 ? 13.700 -11.816 11.861 1.00 93.00 97 VAL A O 1
ATOM 721 N N . GLY A 1 98 ? 14.510 -10.262 10.443 1.00 92.38 98 GLY A N 1
ATOM 722 C CA . GLY A 1 98 ? 13.272 -9.496 10.296 1.00 92.38 98 GLY A CA 1
ATOM 723 C C . GLY A 1 98 ? 12.115 -10.362 9.806 1.00 92.38 98 GLY A C 1
ATOM 724 O O . GLY A 1 98 ? 11.106 -10.466 10.502 1.00 92.38 98 GLY A O 1
ATOM 725 N N . ILE A 1 99 ? 12.300 -11.050 8.677 1.00 93.81 99 ILE A N 1
ATOM 726 C CA . ILE A 1 99 ? 11.300 -11.958 8.093 1.00 93.81 99 ILE A CA 1
ATOM 727 C C . ILE A 1 99 ? 10.922 -13.070 9.080 1.00 93.81 99 ILE A C 1
ATOM 729 O O . ILE A 1 99 ? 9.753 -13.228 9.420 1.00 93.81 99 ILE A O 1
ATOM 733 N N . LEU A 1 100 ? 11.911 -13.794 9.616 1.00 93.81 100 LEU A N 1
ATOM 734 C CA . LEU A 1 100 ? 11.656 -14.910 10.534 1.00 93.81 100 LEU A CA 1
ATOM 735 C C . LEU A 1 100 ? 10.994 -14.463 11.842 1.00 93.81 100 LEU A C 1
ATOM 737 O O . LEU A 1 100 ? 10.276 -15.247 12.460 1.00 93.81 100 LEU A O 1
ATOM 741 N N . THR A 1 101 ? 11.239 -13.231 12.293 1.00 93.38 101 THR A N 1
ATOM 742 C CA . THR A 1 101 ? 10.581 -12.682 13.484 1.00 93.38 101 THR A CA 1
ATOM 743 C C . THR A 1 101 ? 9.107 -12.413 13.209 1.00 93.38 101 THR A C 1
ATOM 745 O O . THR A 1 101 ? 8.272 -12.797 14.025 1.00 93.38 101 THR A O 1
ATOM 748 N N . HIS A 1 102 ? 8.769 -11.817 12.064 1.00 91.88 102 HIS A N 1
ATOM 749 C CA . HIS A 1 102 ? 7.372 -11.559 11.714 1.00 91.88 102 HIS A CA 1
ATOM 750 C C . HIS A 1 102 ? 6.596 -12.860 11.511 1.00 91.88 102 HIS A C 1
ATOM 752 O O . HIS A 1 102 ? 5.536 -13.027 12.107 1.00 91.88 102 HIS A O 1
ATOM 758 N N . GLU A 1 103 ? 7.176 -13.827 10.800 1.00 92.69 103 GLU A N 1
ATOM 759 C CA . GLU A 1 103 ? 6.574 -15.151 10.638 1.00 92.69 103 GLU A CA 1
ATOM 760 C C . GLU A 1 103 ? 6.372 -15.859 11.992 1.00 92.69 103 GLU A C 1
ATOM 762 O O . GLU A 1 103 ? 5.272 -16.289 12.328 1.00 92.69 103 GLU A O 1
ATOM 767 N N . ARG A 1 104 ? 7.433 -15.995 12.801 1.00 93.19 104 ARG A N 1
ATOM 768 C CA . ARG A 1 104 ? 7.429 -16.924 13.948 1.00 93.19 104 ARG A CA 1
ATOM 769 C C . ARG A 1 104 ? 6.959 -16.305 15.256 1.00 93.19 104 ARG A C 1
ATOM 771 O O . ARG A 1 104 ? 6.444 -17.024 16.109 1.00 93.19 104 ARG A O 1
ATOM 778 N N . ALA A 1 105 ? 7.221 -15.016 15.464 1.00 92.62 105 ALA A N 1
ATOM 779 C CA . ALA A 1 105 ? 6.900 -14.331 16.713 1.00 92.62 105 ALA A CA 1
ATOM 780 C C . ALA A 1 105 ? 5.624 -13.495 16.605 1.00 92.62 105 ALA A C 1
ATOM 782 O O . ALA A 1 105 ? 4.897 -13.398 17.593 1.00 92.62 105 ALA A O 1
ATOM 783 N N . PHE A 1 106 ? 5.362 -12.891 15.441 1.00 89.88 106 PHE A N 1
ATOM 784 C CA . PHE A 1 106 ? 4.196 -12.024 15.245 1.00 89.88 106 PHE A CA 1
ATOM 785 C C . PHE A 1 106 ? 3.046 -12.716 14.510 1.00 89.88 106 PHE A C 1
ATOM 787 O O . PHE A 1 106 ? 1.910 -12.281 14.667 1.00 89.88 106 PHE A O 1
ATOM 794 N N . GLY A 1 107 ? 3.317 -13.824 13.812 1.00 89.31 107 GLY A N 1
ATOM 795 C CA . GLY A 1 107 ? 2.299 -14.604 13.113 1.00 89.31 107 GLY A CA 1
ATOM 796 C C . GLY A 1 107 ? 1.797 -13.923 11.843 1.00 89.31 107 GLY A C 1
ATOM 797 O O . GLY A 1 107 ? 0.606 -13.989 11.575 1.00 89.31 107 GLY A O 1
ATOM 798 N N . ALA A 1 108 ? 2.684 -13.245 11.109 1.00 91.00 108 ALA A N 1
ATOM 799 C CA . ALA A 1 108 ? 2.377 -12.691 9.792 1.00 91.00 108 ALA A CA 1
ATOM 800 C C . ALA A 1 108 ? 1.936 -13.797 8.818 1.00 91.00 108 ALA A C 1
ATOM 802 O O . ALA A 1 108 ? 2.534 -14.876 8.819 1.00 91.00 108 ALA A O 1
ATOM 803 N N . ASP A 1 109 ? 0.934 -13.523 7.979 1.00 93.69 109 ASP A N 1
ATOM 804 C CA . ASP A 1 109 ? 0.405 -14.494 7.010 1.00 93.69 109 ASP A CA 1
ATOM 805 C C . ASP A 1 109 ? 1.181 -14.480 5.688 1.00 93.69 109 ASP A C 1
ATOM 807 O O . ASP A 1 109 ? 1.305 -15.513 5.028 1.00 93.69 109 ASP A O 1
ATOM 811 N N . THR A 1 110 ? 1.747 -13.328 5.321 1.00 92.94 110 THR A N 1
ATOM 812 C CA . THR A 1 110 ? 2.725 -13.183 4.237 1.00 92.94 110 THR A CA 1
ATOM 813 C C . THR A 1 110 ? 3.828 -12.214 4.644 1.00 92.94 110 THR A C 1
ATOM 815 O O . THR A 1 110 ? 3.713 -11.471 5.622 1.00 92.94 110 THR A O 1
ATOM 818 N N . MET A 1 111 ? 4.917 -12.228 3.885 1.00 93.00 111 MET A N 1
ATOM 819 C CA . MET A 1 111 ? 6.007 -11.276 4.038 1.00 93.00 111 MET A CA 1
ATOM 820 C C . MET A 1 111 ? 6.581 -10.936 2.667 1.00 93.00 111 MET A C 1
ATOM 822 O O . MET A 1 111 ? 6.292 -11.586 1.664 1.00 93.00 111 MET A O 1
ATOM 826 N N . GLU A 1 112 ? 7.486 -9.976 2.628 1.00 93.25 112 GLU A N 1
ATOM 827 C CA . GLU A 1 112 ? 8.265 -9.662 1.436 1.00 93.25 112 GLU A CA 1
ATOM 828 C C . GLU A 1 112 ? 9.741 -9.450 1.773 1.00 93.25 112 GLU A C 1
ATOM 830 O O . GLU A 1 112 ? 10.129 -9.092 2.887 1.00 93.25 112 GLU A O 1
ATOM 835 N N . LEU A 1 113 ? 10.595 -9.674 0.783 1.00 94.88 113 LEU A N 1
ATOM 836 C CA . LEU A 1 113 ? 11.959 -9.179 0.773 1.00 94.88 113 LEU A CA 1
ATOM 837 C C . LEU A 1 113 ? 11.983 -7.807 0.097 1.00 94.88 113 LEU A C 1
ATOM 839 O O . LEU A 1 113 ? 11.440 -7.655 -0.990 1.00 94.88 113 LEU A O 1
ATOM 843 N N . GLY A 1 114 ? 12.677 -6.841 0.697 1.00 92.06 114 GLY A N 1
ATOM 844 C CA . GLY A 1 114 ? 12.890 -5.525 0.102 1.00 92.06 114 GLY A CA 1
ATOM 845 C C . GLY A 1 114 ? 14.296 -4.994 0.370 1.00 92.06 114 GLY A C 1
ATOM 846 O O . GLY A 1 114 ? 14.983 -5.401 1.317 1.00 92.06 114 GLY A O 1
ATOM 847 N N . HIS A 1 115 ? 14.747 -4.084 -0.488 1.00 91.31 115 HIS A N 1
ATOM 848 C CA . HIS A 1 115 ? 15.958 -3.298 -0.258 1.00 91.31 115 HIS A CA 1
ATOM 849 C C . HIS A 1 115 ? 15.677 -2.138 0.718 1.00 91.31 115 HIS A C 1
ATOM 851 O O . HIS A 1 115 ? 14.538 -1.705 0.838 1.00 91.31 115 HIS A O 1
ATOM 857 N N . ILE A 1 116 ? 16.703 -1.599 1.393 1.00 88.50 116 ILE A N 1
ATOM 858 C CA . ILE A 1 116 ? 16.540 -0.539 2.413 1.00 88.50 116 ILE A CA 1
ATOM 859 C C . ILE A 1 116 ? 15.963 0.772 1.861 1.00 88.50 116 ILE A C 1
ATOM 861 O O . ILE A 1 116 ? 15.256 1.477 2.570 1.00 88.50 116 ILE A O 1
ATOM 865 N N . ASP A 1 117 ? 16.254 1.082 0.596 1.00 90.00 117 ASP A N 1
ATOM 866 C CA . ASP A 1 117 ? 15.646 2.217 -0.118 1.00 90.00 117 ASP A CA 1
ATOM 867 C C . ASP A 1 117 ? 14.178 1.954 -0.479 1.00 90.00 117 ASP A C 1
ATOM 869 O O . ASP A 1 117 ? 13.420 2.878 -0.741 1.00 90.00 117 ASP A O 1
ATOM 873 N N . TYR A 1 118 ? 13.797 0.675 -0.503 1.00 92.88 118 TYR A N 1
ATOM 874 C CA . TYR A 1 118 ? 12.458 0.204 -0.811 1.00 92.88 118 TYR A CA 1
ATOM 875 C C . TYR A 1 118 ? 11.916 0.719 -2.154 1.00 92.88 118 TYR A C 1
ATOM 877 O O . TYR A 1 118 ? 10.723 0.923 -2.318 1.00 92.88 118 TYR A O 1
ATOM 885 N N . SER A 1 119 ? 12.796 0.881 -3.148 1.00 94.62 119 SER A N 1
ATOM 886 C CA . SER A 1 119 ? 12.437 1.257 -4.521 1.00 94.62 119 SER A CA 1
ATOM 887 C C . SER A 1 119 ? 13.077 0.317 -5.543 1.00 94.62 119 SER A C 1
ATOM 889 O O . SER A 1 119 ? 14.180 -0.191 -5.327 1.00 94.62 119 SER A O 1
ATOM 891 N N . TYR A 1 120 ? 12.448 0.130 -6.709 1.00 96.12 120 TYR A N 1
ATOM 892 C CA . TYR A 1 120 ? 13.000 -0.747 -7.757 1.00 96.12 120 TYR A CA 1
ATOM 893 C C . TYR A 1 120 ? 14.324 -0.244 -8.339 1.00 96.12 120 TYR A C 1
ATOM 895 O O . TYR A 1 120 ? 15.246 -1.026 -8.571 1.00 96.12 120 TYR A O 1
ATOM 903 N N . LYS A 1 121 ? 14.462 1.063 -8.588 1.00 95.81 121 LYS A N 1
ATOM 904 C CA . LYS A 1 121 ? 15.636 1.583 -9.306 1.00 95.81 121 LYS A CA 1
ATOM 905 C C . LYS A 1 121 ? 16.972 1.240 -8.609 1.00 95.81 121 LYS A C 1
ATOM 907 O O . LYS A 1 121 ? 17.881 0.765 -9.301 1.00 95.81 121 LYS A O 1
ATOM 912 N N . PRO A 1 122 ? 17.123 1.398 -7.278 1.00 95.50 122 PRO A N 1
ATOM 913 C CA . PRO A 1 122 ? 18.364 1.044 -6.581 1.00 95.50 122 PRO A CA 1
ATOM 914 C C . PRO A 1 122 ? 18.656 -0.457 -6.496 1.00 95.50 122 PRO A C 1
ATOM 916 O O . PRO A 1 122 ? 19.793 -0.830 -6.215 1.00 95.50 122 PRO A O 1
ATOM 919 N N . VAL A 1 123 ? 17.683 -1.325 -6.788 1.00 95.75 123 VAL A N 1
ATOM 920 C CA . VAL A 1 123 ? 17.873 -2.783 -6.771 1.00 95.75 123 VAL A CA 1
ATOM 921 C C . VAL A 1 123 ? 18.712 -3.261 -7.954 1.00 95.75 123 VAL A C 1
ATOM 923 O O . VAL A 1 123 ? 19.489 -4.204 -7.816 1.00 95.75 123 VAL A O 1
ATOM 926 N N . LYS A 1 124 ? 18.638 -2.605 -9.119 1.00 94.69 124 LYS A N 1
ATOM 927 C CA . LYS A 1 124 ? 19.360 -3.036 -10.335 1.00 94.69 124 LYS A CA 1
ATOM 928 C C . LYS A 1 124 ? 20.848 -3.341 -10.143 1.00 94.69 124 LYS A C 1
ATOM 930 O O . LYS A 1 124 ? 21.265 -4.424 -10.559 1.00 94.69 124 LYS A O 1
ATOM 935 N N . PRO A 1 125 ? 21.670 -2.454 -9.547 1.00 95.88 125 PRO A N 1
ATOM 936 C CA . PRO A 1 125 ? 23.093 -2.730 -9.350 1.00 95.88 125 PRO A CA 1
ATOM 937 C C . PRO A 1 125 ? 23.376 -3.877 -8.369 1.00 95.88 125 PRO A C 1
ATOM 939 O O . PRO A 1 125 ? 24.480 -4.419 -8.387 1.00 95.88 125 PRO A O 1
ATOM 942 N N . ILE A 1 126 ? 22.409 -4.258 -7.531 1.00 96.50 126 ILE A N 1
ATOM 943 C CA . ILE A 1 126 ? 22.575 -5.254 -6.464 1.00 96.50 126 ILE A CA 1
ATOM 944 C C . ILE A 1 126 ? 21.660 -6.475 -6.618 1.00 96.50 126 ILE A C 1
ATOM 946 O O . ILE A 1 126 ? 21.620 -7.310 -5.719 1.00 96.50 126 ILE A O 1
ATOM 950 N N . VAL A 1 127 ? 20.959 -6.633 -7.746 1.00 97.75 127 VAL A N 1
ATOM 951 C CA . VAL A 1 127 ? 19.920 -7.667 -7.914 1.00 97.75 127 VAL A CA 1
ATOM 952 C C . VAL A 1 127 ? 20.426 -9.080 -7.615 1.00 97.75 127 VAL A C 1
ATOM 954 O O . VAL A 1 127 ? 19.692 -9.895 -7.072 1.00 97.75 127 VAL A O 1
ATOM 957 N N . SER A 1 128 ? 21.700 -9.373 -7.893 1.00 98.00 128 SER A N 1
ATOM 958 C CA . SER A 1 128 ? 22.300 -10.674 -7.580 1.00 98.00 128 SER A CA 1
ATOM 959 C C . SER A 1 128 ? 22.370 -10.947 -6.072 1.00 98.00 128 SER A C 1
ATOM 961 O O . SER A 1 128 ? 22.235 -12.095 -5.659 1.00 98.00 128 SER A O 1
ATOM 963 N N . GLN A 1 129 ? 22.572 -9.915 -5.246 1.00 96.56 129 GLN A N 1
ATOM 964 C CA . GLN A 1 129 ? 22.538 -10.031 -3.783 1.00 96.56 129 GLN A CA 1
ATOM 965 C C . GLN A 1 129 ? 21.103 -10.213 -3.279 1.00 96.56 129 GLN A C 1
ATOM 967 O O . GLN A 1 129 ? 20.871 -10.996 -2.358 1.00 96.56 129 GLN A O 1
ATOM 972 N N . GLU A 1 130 ? 20.137 -9.548 -3.918 1.00 96.50 130 GLU A N 1
ATOM 973 C CA . GLU A 1 130 ? 18.714 -9.736 -3.619 1.00 96.50 130 GLU A CA 1
ATOM 974 C C . GLU A 1 130 ? 18.260 -11.157 -3.959 1.00 96.50 130 GLU A C 1
ATOM 976 O O . GLU A 1 130 ? 17.608 -11.791 -3.141 1.00 96.50 130 GLU A O 1
ATOM 981 N N . CYS A 1 131 ? 18.697 -11.704 -5.097 1.00 98.25 131 CYS A N 1
ATOM 982 C CA . CYS A 1 131 ? 18.434 -13.090 -5.495 1.00 98.25 131 CYS A CA 1
ATOM 983 C C . CYS A 1 131 ? 18.977 -14.100 -4.472 1.00 98.25 131 CYS A C 1
ATOM 985 O O . CYS A 1 131 ? 18.248 -14.978 -4.023 1.00 98.25 131 CYS A O 1
ATOM 987 N N . GLN A 1 132 ? 20.232 -13.934 -4.032 1.00 97.56 132 GLN A N 1
ATOM 988 C CA . GLN A 1 132 ? 20.821 -14.787 -2.989 1.00 97.56 132 GLN A CA 1
ATOM 989 C C . GLN A 1 132 ? 20.063 -14.684 -1.661 1.00 97.56 132 GLN A C 1
ATOM 991 O O . GLN A 1 132 ? 19.883 -15.679 -0.960 1.00 97.56 132 GLN A O 1
ATOM 996 N N . THR A 1 133 ? 19.630 -13.472 -1.304 1.00 96.31 133 THR A N 1
ATOM 997 C CA . THR A 1 133 ? 18.867 -13.245 -0.075 1.00 96.31 133 THR A CA 1
ATOM 998 C C . THR A 1 133 ? 17.481 -13.882 -0.174 1.00 96.31 133 THR A C 1
ATOM 1000 O O . THR A 1 133 ? 17.058 -14.525 0.784 1.00 96.31 133 THR A O 1
ATOM 1003 N N . MET A 1 134 ? 16.811 -13.768 -1.324 1.00 97.44 134 MET A N 1
ATOM 1004 C CA . MET A 1 134 ? 15.514 -14.393 -1.594 1.00 97.44 134 MET A CA 1
ATOM 1005 C C . MET A 1 134 ? 15.598 -15.914 -1.447 1.00 97.44 134 MET A C 1
ATOM 1007 O O . MET A 1 134 ? 14.866 -16.488 -0.647 1.00 97.44 134 MET A O 1
ATOM 1011 N N . GLU A 1 135 ? 16.565 -16.554 -2.111 1.00 97.69 135 GLU A N 1
ATOM 1012 C CA . GLU A 1 135 ? 16.787 -18.004 -2.010 1.00 97.69 135 GLU A CA 1
ATOM 1013 C C . GLU A 1 135 ? 17.043 -18.447 -0.563 1.00 97.69 135 GLU A C 1
ATOM 1015 O O . GLU A 1 135 ? 16.551 -19.484 -0.117 1.00 97.69 135 GLU A O 1
ATOM 1020 N N . MET A 1 136 ? 17.810 -17.667 0.205 1.00 96.69 136 MET A N 1
ATOM 1021 C CA . MET A 1 136 ? 18.067 -17.969 1.614 1.00 96.69 136 MET A CA 1
ATOM 1022 C C . MET A 1 136 ? 16.802 -17.859 2.467 1.00 96.69 136 MET A C 1
ATOM 1024 O O . MET A 1 136 ? 16.574 -18.722 3.315 1.00 96.69 136 MET A O 1
ATOM 1028 N N . CYS A 1 137 ? 16.001 -16.812 2.262 1.00 96.00 137 CYS A N 1
ATOM 1029 C CA . CYS A 1 137 ? 14.774 -16.601 3.021 1.00 96.00 137 CYS A CA 1
ATOM 1030 C C . CYS A 1 137 ? 13.749 -17.693 2.702 1.00 96.00 137 CYS A C 1
ATOM 1032 O O . CYS A 1 137 ? 13.277 -18.333 3.637 1.00 96.00 137 CYS A O 1
ATOM 1034 N N . GLN A 1 138 ? 13.541 -18.014 1.420 1.00 95.94 138 GLN A N 1
ATOM 1035 C CA . GLN A 1 138 ? 12.626 -19.076 0.986 1.00 95.94 138 GLN A CA 1
ATOM 1036 C C . GLN A 1 138 ? 12.981 -20.466 1.523 1.00 95.94 138 GLN A C 1
ATOM 1038 O O . GLN A 1 138 ? 12.106 -21.297 1.736 1.00 95.94 138 GLN A O 1
ATOM 1043 N N . ASN A 1 139 ? 14.260 -20.739 1.796 1.00 96.38 139 ASN A N 1
ATOM 1044 C CA . ASN A 1 139 ? 14.667 -21.995 2.435 1.00 96.38 139 ASN A CA 1
ATOM 1045 C C . ASN A 1 139 ? 14.320 -22.070 3.936 1.00 96.38 139 ASN A C 1
ATOM 1047 O O . ASN A 1 139 ? 14.465 -23.134 4.544 1.00 96.38 139 ASN A O 1
ATOM 1051 N N . LEU A 1 140 ? 13.949 -20.951 4.563 1.00 96.12 140 LEU A N 1
ATOM 1052 C CA . LEU A 1 140 ? 13.791 -20.821 6.015 1.00 96.12 140 LEU A CA 1
ATOM 1053 C C . LEU A 1 140 ? 12.390 -20.370 6.451 1.00 96.12 140 LEU A C 1
ATOM 1055 O O . LEU A 1 140 ? 12.104 -20.448 7.655 1.00 96.12 140 LEU A O 1
ATOM 1059 N N . THR A 1 141 ? 11.560 -19.929 5.505 1.00 95.25 141 THR A N 1
ATOM 1060 C CA . THR A 1 141 ? 10.167 -19.512 5.690 1.00 95.25 141 THR A CA 1
ATOM 1061 C C . THR A 1 141 ? 9.186 -20.567 5.185 1.00 95.25 141 THR A C 1
ATOM 1063 O O . THR A 1 141 ? 9.515 -21.434 4.380 1.00 95.25 141 THR A O 1
ATOM 1066 N N . THR A 1 142 ? 7.968 -20.510 5.710 1.00 95.19 142 THR A N 1
ATOM 1067 C CA . THR A 1 142 ? 6.798 -21.292 5.285 1.00 95.19 142 THR A CA 1
ATOM 1068 C C . THR A 1 142 ? 5.728 -20.394 4.671 1.00 95.19 142 THR A C 1
ATOM 1070 O O . THR A 1 142 ? 5.002 -20.833 3.782 1.00 95.19 142 THR A O 1
ATOM 1073 N N . ILE A 1 143 ? 5.615 -19.155 5.156 1.00 94.75 143 ILE A N 1
ATOM 1074 C CA . ILE A 1 143 ? 4.700 -18.154 4.600 1.00 94.75 143 ILE A CA 1
ATOM 1075 C C . ILE A 1 143 ? 5.134 -17.720 3.191 1.00 94.75 143 ILE A C 1
ATOM 1077 O O . ILE A 1 143 ? 6.337 -17.736 2.913 1.00 94.75 143 ILE A O 1
ATOM 1081 N N . PRO A 1 144 ? 4.193 -17.304 2.320 1.00 95.06 144 PRO A N 1
ATOM 1082 C CA . PRO A 1 144 ? 4.530 -16.718 1.029 1.00 95.06 144 PRO A CA 1
ATOM 1083 C C . PRO A 1 144 ? 5.450 -15.507 1.199 1.00 95.06 144 PRO A C 1
ATOM 1085 O O . PRO A 1 144 ? 5.170 -14.623 2.015 1.00 95.06 144 PRO A O 1
ATOM 1088 N N . LEU A 1 145 ? 6.530 -15.472 0.418 1.00 95.56 145 LEU A N 1
ATOM 1089 C CA . LEU A 1 145 ? 7.521 -14.403 0.436 1.00 95.56 145 LEU A CA 1
ATOM 1090 C C . LEU A 1 145 ? 7.579 -13.691 -0.917 1.00 95.56 145 LEU A C 1
ATOM 1092 O O . LEU A 1 145 ? 8.096 -14.213 -1.911 1.00 95.56 145 LEU A O 1
ATOM 1096 N N . PHE A 1 146 ? 7.060 -12.469 -0.959 1.00 96.12 146 PHE A N 1
ATOM 1097 C CA . PHE A 1 146 ? 7.072 -11.641 -2.165 1.00 96.12 146 PHE A CA 1
ATOM 1098 C C . PHE A 1 146 ? 8.385 -10.862 -2.268 1.00 96.12 146 PHE A C 1
ATOM 1100 O O . PHE A 1 146 ? 9.193 -10.837 -1.340 1.00 96.12 146 PHE A O 1
ATOM 1107 N N . TYR A 1 147 ? 8.612 -10.196 -3.396 1.00 96.75 147 TYR A N 1
ATOM 1108 C CA . TYR A 1 147 ? 9.535 -9.066 -3.428 1.00 96.75 147 TYR A CA 1
ATOM 1109 C C . TYR A 1 147 ? 8.757 -7.755 -3.409 1.00 96.75 147 TYR A C 1
ATOM 1111 O O . TYR A 1 147 ? 7.905 -7.539 -4.269 1.00 96.75 147 TYR A O 1
ATOM 1119 N N . GLY A 1 148 ? 9.058 -6.901 -2.438 1.00 95.00 148 GLY A N 1
ATOM 1120 C CA . GLY A 1 148 ? 8.377 -5.634 -2.217 1.00 95.00 148 GLY A CA 1
ATOM 1121 C C . GLY A 1 148 ? 9.268 -4.450 -2.523 1.00 95.00 148 GLY A C 1
ATOM 1122 O O . GLY A 1 148 ? 10.423 -4.395 -2.084 1.00 95.00 148 GLY A O 1
ATOM 1123 N N . ALA A 1 149 ? 8.734 -3.508 -3.291 1.00 94.94 149 ALA A N 1
ATOM 1124 C CA . ALA A 1 149 ? 9.346 -2.207 -3.498 1.00 94.94 149 ALA A CA 1
ATOM 1125 C C . ALA A 1 149 ? 8.335 -1.216 -4.076 1.00 94.94 149 ALA A C 1
ATOM 1127 O O . ALA A 1 149 ? 7.416 -1.579 -4.811 1.00 94.94 149 ALA A O 1
ATOM 1128 N N . MET A 1 150 ? 8.590 0.061 -3.826 1.00 95.62 150 MET A N 1
ATOM 1129 C CA . MET A 1 150 ? 7.898 1.161 -4.467 1.00 95.62 150 MET A CA 1
ATOM 1130 C C . MET A 1 150 ? 8.349 1.309 -5.924 1.00 95.62 150 MET A C 1
ATOM 1132 O O . MET A 1 150 ? 9.556 1.259 -6.215 1.00 95.62 150 MET A O 1
ATOM 1136 N N . PRO A 1 151 ? 7.423 1.586 -6.858 1.00 97.31 151 PRO A N 1
ATOM 1137 C CA . PRO A 1 151 ? 7.788 2.050 -8.187 1.00 97.31 151 PRO A CA 1
ATOM 1138 C C . PRO A 1 151 ? 8.661 3.313 -8.117 1.00 97.31 151 PRO A C 1
ATOM 1140 O O . PRO A 1 151 ? 9.697 3.386 -8.782 1.00 97.31 151 PRO A O 1
ATOM 1143 N N . ASN A 1 152 ? 8.285 4.262 -7.250 1.00 95.56 152 ASN A N 1
ATOM 1144 C CA . ASN A 1 152 ? 9.016 5.492 -6.929 1.00 95.56 152 ASN A CA 1
ATOM 1145 C C . ASN A 1 152 ? 9.596 6.178 -8.179 1.00 95.56 152 ASN A C 1
ATOM 1147 O O . ASN A 1 152 ? 10.812 6.360 -8.331 1.00 95.56 152 ASN A O 1
ATOM 1151 N N . MET A 1 153 ? 8.708 6.559 -9.107 1.00 96.19 153 MET A N 1
ATOM 1152 C CA . MET A 1 153 ? 9.113 7.138 -10.392 1.00 96.19 153 MET A CA 1
ATOM 1153 C C . MET A 1 153 ? 9.955 8.419 -10.234 1.00 96.19 153 MET A C 1
ATOM 1155 O O . MET A 1 153 ? 10.740 8.757 -11.122 1.00 96.19 153 MET A O 1
ATOM 1159 N N . GLY A 1 154 ? 9.858 9.097 -9.083 1.00 95.31 154 GLY A N 1
ATOM 1160 C CA . GLY A 1 154 ? 10.676 10.257 -8.728 1.00 95.31 154 GLY A CA 1
ATOM 1161 C C . GLY A 1 154 ? 12.180 10.021 -8.889 1.00 95.31 154 GLY A C 1
ATOM 1162 O O . GLY A 1 154 ? 12.894 10.912 -9.346 1.00 95.31 154 GLY A O 1
ATOM 1163 N N . LEU A 1 155 ? 12.655 8.799 -8.623 1.00 96.62 155 LEU A N 1
ATOM 1164 C CA . LEU A 1 155 ? 14.067 8.449 -8.771 1.00 96.62 155 LEU A CA 1
ATOM 1165 C C . LEU A 1 155 ? 14.536 8.437 -10.230 1.00 96.62 155 LEU A C 1
ATOM 1167 O O . LEU A 1 155 ? 15.738 8.445 -10.478 1.00 96.62 155 LEU A O 1
ATOM 1171 N N . TYR A 1 156 ? 13.644 8.397 -11.218 1.00 97.56 156 TYR A N 1
ATOM 1172 C CA . TYR A 1 156 ? 14.011 8.455 -12.637 1.00 97.56 156 TYR A CA 1
ATOM 1173 C C . TYR A 1 156 ? 14.224 9.891 -13.127 1.00 97.56 156 TYR A C 1
ATOM 1175 O O . TYR A 1 156 ? 14.773 10.085 -14.216 1.00 97.56 156 TYR A O 1
ATOM 1183 N N . TYR A 1 157 ? 13.914 10.882 -12.292 1.00 96.88 157 TYR A N 1
ATOM 1184 C CA . TYR A 1 157 ? 14.171 12.285 -12.570 1.00 96.88 157 TYR A CA 1
ATOM 1185 C C . TYR A 1 157 ? 15.542 12.753 -12.074 1.00 96.88 157 TYR A C 1
ATOM 1187 O O . TYR A 1 157 ? 16.093 12.223 -11.111 1.00 96.88 157 TYR A O 1
ATOM 1195 N N . THR A 1 158 ? 16.096 13.786 -12.705 1.00 95.12 158 THR A N 1
ATOM 1196 C CA . THR A 1 158 ? 17.310 14.467 -12.246 1.00 95.12 158 THR A CA 1
ATOM 1197 C C . THR A 1 158 ? 17.113 15.028 -10.830 1.00 95.12 158 THR A C 1
ATOM 1199 O O . THR A 1 158 ? 16.049 15.598 -10.564 1.00 95.12 158 THR A O 1
ATOM 1202 N N . PRO A 1 159 ? 18.132 14.950 -9.950 1.00 93.81 159 PRO A N 1
ATOM 1203 C CA . PRO A 1 159 ? 19.527 14.606 -10.255 1.00 93.81 159 PRO A CA 1
ATOM 1204 C C . PRO A 1 159 ? 19.849 13.104 -10.255 1.00 93.81 159 PRO A C 1
ATOM 1206 O O . PRO A 1 159 ? 20.888 12.720 -10.788 1.00 93.81 159 PRO A O 1
ATOM 1209 N N . ASP A 1 160 ? 18.989 12.261 -9.685 1.00 92.25 160 ASP A N 1
ATOM 1210 C CA . ASP A 1 160 ? 19.295 10.840 -9.479 1.00 92.25 160 ASP A CA 1
ATOM 1211 C C . ASP A 1 160 ? 19.086 10.002 -10.744 1.00 92.25 160 ASP A C 1
ATOM 1213 O O . ASP A 1 160 ? 19.711 8.953 -10.938 1.00 92.25 160 ASP A O 1
ATOM 1217 N N . GLY A 1 161 ? 18.177 10.435 -11.612 1.00 95.25 161 GLY A N 1
ATOM 1218 C CA . GLY A 1 161 ? 17.806 9.773 -12.850 1.00 95.25 161 GLY A CA 1
ATOM 1219 C C . GLY A 1 161 ? 18.100 10.566 -14.118 1.00 95.25 161 GLY A C 1
ATOM 1220 O O . GLY A 1 161 ? 18.531 11.717 -14.070 1.00 95.25 161 GLY A O 1
ATOM 1221 N N . PRO A 1 162 ? 17.924 9.909 -15.276 1.00 96.44 162 PRO A N 1
ATOM 1222 C CA . PRO A 1 162 ? 18.359 10.452 -16.556 1.00 96.44 162 PRO A CA 1
ATOM 1223 C C . PRO A 1 162 ? 17.391 11.476 -17.164 1.00 96.44 162 PRO A C 1
ATOM 1225 O O . PRO A 1 162 ? 17.757 12.107 -18.152 1.00 96.44 162 PRO A O 1
ATOM 1228 N N . PHE A 1 163 ? 16.173 11.621 -16.633 1.00 97.81 163 PHE A N 1
ATOM 1229 C CA . PHE A 1 163 ? 15.134 12.462 -17.230 1.00 97.81 163 PHE A CA 1
ATOM 1230 C C . PHE A 1 163 ? 14.960 13.768 -16.452 1.00 97.81 163 PHE A C 1
ATOM 1232 O O . PHE A 1 163 ? 15.005 13.774 -15.228 1.00 97.81 163 PHE A O 1
ATOM 1239 N N . GLU A 1 164 ? 14.782 14.896 -17.135 1.00 97.12 164 GLU A N 1
ATOM 1240 C CA . GLU A 1 164 ? 14.652 16.198 -16.465 1.00 97.12 164 GLU A CA 1
ATOM 1241 C C . GLU A 1 164 ? 13.421 16.245 -15.546 1.00 97.12 164 GLU A C 1
ATOM 1243 O O . GLU A 1 164 ? 12.354 15.751 -15.903 1.00 97.12 164 GLU A O 1
ATOM 1248 N N . ASN A 1 165 ? 13.545 16.844 -14.360 1.00 96.81 165 ASN A N 1
ATOM 1249 C CA . ASN A 1 165 ? 12.458 16.866 -13.380 1.00 96.81 165 ASN A CA 1
ATOM 1250 C C . ASN A 1 165 ? 11.197 17.576 -13.935 1.00 96.81 165 ASN A C 1
ATOM 12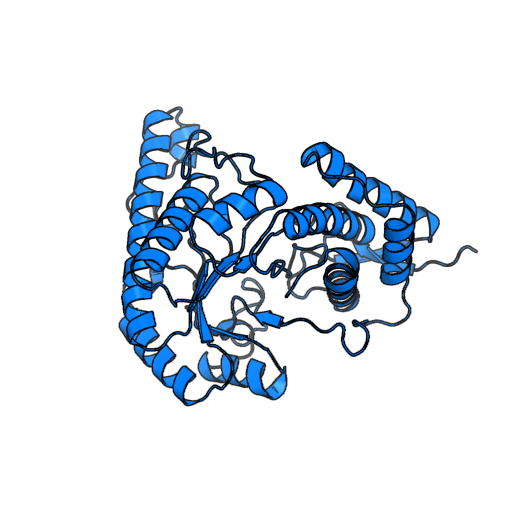52 O O . ASN A 1 165 ? 11.255 18.779 -14.216 1.00 96.81 165 ASN A O 1
ATOM 1256 N N . PRO A 1 166 ? 10.039 16.888 -14.045 1.00 95.88 166 PRO A N 1
ATOM 1257 C CA . PRO A 1 166 ? 8.825 17.478 -14.607 1.00 95.88 166 PRO A CA 1
ATOM 1258 C C . PRO A 1 166 ? 8.323 18.681 -13.815 1.00 95.88 166 PRO A C 1
ATOM 1260 O O . PRO A 1 166 ? 7.822 19.634 -14.402 1.00 95.88 166 PRO A O 1
ATOM 1263 N N . GLY A 1 167 ? 8.496 18.684 -12.491 1.00 94.38 167 GLY A N 1
ATOM 1264 C CA . GLY A 1 167 ? 8.110 19.810 -11.647 1.00 94.38 167 GLY A CA 1
ATOM 1265 C C . GLY A 1 167 ? 8.904 21.078 -11.963 1.00 94.38 167 GLY A C 1
ATOM 1266 O O . GLY A 1 167 ? 8.346 22.174 -11.933 1.00 94.38 167 GLY A O 1
ATOM 1267 N N . ASP A 1 168 ? 10.185 20.954 -12.308 1.00 95.88 168 ASP A N 1
ATOM 1268 C CA . ASP A 1 168 ? 11.014 22.100 -12.697 1.00 95.88 168 ASP A CA 1
ATOM 1269 C C . ASP A 1 168 ? 10.721 22.559 -14.128 1.00 95.88 168 ASP A C 1
ATOM 1271 O O . ASP A 1 168 ? 10.618 23.762 -14.380 1.00 95.88 168 ASP A O 1
ATOM 1275 N N . LEU A 1 169 ? 10.485 21.615 -15.041 1.00 97.50 169 LEU A N 1
ATOM 1276 C CA . LEU A 1 169 ? 10.025 21.903 -16.399 1.00 97.50 169 LEU A CA 1
ATOM 1277 C C . LEU A 1 169 ? 8.680 22.645 -16.403 1.00 97.50 169 LEU A C 1
ATOM 1279 O O . LEU A 1 169 ? 8.545 23.684 -17.051 1.00 97.50 169 LEU A O 1
ATOM 1283 N N . MET A 1 170 ? 7.710 22.190 -15.607 1.00 95.50 170 MET A N 1
ATOM 1284 C CA . MET A 1 170 ? 6.412 22.853 -15.459 1.00 95.50 170 MET A CA 1
ATOM 1285 C C . MET A 1 170 ? 6.555 24.274 -14.901 1.00 95.50 170 MET A C 1
ATOM 1287 O O . MET A 1 170 ? 5.951 25.200 -15.442 1.00 95.50 170 MET A O 1
ATOM 1291 N N . LYS A 1 171 ? 7.400 24.493 -13.879 1.00 96.38 171 LYS A N 1
ATOM 1292 C CA . LYS A 1 171 ? 7.702 25.847 -13.362 1.00 96.38 171 LYS A CA 1
ATOM 1293 C C . LYS A 1 171 ? 8.346 26.749 -14.420 1.00 96.38 171 LYS A C 1
ATOM 1295 O O . LYS A 1 171 ? 8.176 27.965 -14.368 1.00 96.38 171 LYS A O 1
ATOM 1300 N N . ALA A 1 172 ? 9.075 26.165 -15.370 1.00 97.56 172 ALA A N 1
ATOM 1301 C CA . ALA A 1 172 ? 9.680 26.860 -16.502 1.00 97.56 172 ALA A CA 1
ATOM 1302 C C . ALA A 1 172 ? 8.737 27.011 -17.714 1.00 97.56 172 ALA A C 1
ATOM 1304 O O . ALA A 1 172 ? 9.183 27.485 -18.758 1.00 97.56 172 ALA A O 1
ATOM 1305 N N . PHE A 1 173 ? 7.454 26.642 -17.586 1.00 97.25 173 PHE A N 1
ATOM 1306 C CA . PHE A 1 173 ? 6.449 26.658 -18.659 1.00 97.25 173 PHE A CA 1
ATOM 1307 C C . PHE A 1 173 ? 6.785 25.746 -19.854 1.00 97.25 173 PHE A C 1
ATOM 1309 O O . PHE A 1 173 ? 6.317 25.970 -20.969 1.00 97.25 173 PHE A O 1
ATOM 1316 N N . LYS A 1 174 ? 7.574 24.697 -19.607 1.00 97.94 174 LYS A N 1
ATOM 1317 C CA . LYS A 1 174 ? 8.012 23.685 -20.574 1.00 97.94 174 LYS A CA 1
ATOM 1318 C C . LYS A 1 174 ? 7.152 22.423 -20.479 1.00 97.94 174 LYS A C 1
ATOM 1320 O O . LYS A 1 174 ? 7.586 21.388 -19.977 1.00 97.94 174 LYS A O 1
ATOM 1325 N N . LEU A 1 175 ? 5.875 22.548 -20.843 1.00 96.75 175 LEU A N 1
ATOM 1326 C CA . LEU A 1 175 ? 4.882 21.488 -20.612 1.00 96.75 175 LEU A CA 1
ATOM 1327 C C . LEU A 1 175 ? 5.115 20.256 -21.489 1.00 96.75 175 LEU A C 1
ATOM 1329 O O . LEU A 1 175 ? 5.042 19.141 -20.987 1.00 96.75 175 LEU A O 1
ATOM 1333 N N . GLU A 1 176 ? 5.431 20.449 -22.770 1.00 97.81 176 GLU A N 1
ATOM 1334 C CA . GLU A 1 176 ? 5.700 19.338 -23.690 1.00 97.81 176 GLU A CA 1
ATOM 1335 C C . GLU A 1 176 ? 6.923 18.533 -23.237 1.00 97.81 176 GLU A C 1
ATOM 1337 O O . GLU A 1 176 ? 6.880 17.304 -23.211 1.00 97.81 176 GLU A O 1
ATOM 1342 N N . GLU A 1 177 ? 7.989 19.210 -22.797 1.00 98.12 177 GLU A N 1
ATOM 1343 C CA . GLU A 1 177 ? 9.156 18.526 -22.245 1.00 98.12 177 GLU A CA 1
ATOM 1344 C C . GLU A 1 177 ? 8.837 17.819 -20.921 1.00 98.12 177 GLU A C 1
ATOM 1346 O O . GLU A 1 177 ? 9.351 16.728 -20.671 1.00 98.12 177 GLU A O 1
ATOM 1351 N N . ALA A 1 178 ? 7.983 18.408 -20.073 1.00 97.88 178 ALA A N 1
ATOM 1352 C CA . ALA A 1 178 ? 7.567 17.785 -18.818 1.00 97.88 178 ALA A CA 1
ATOM 1353 C C . ALA A 1 178 ? 6.784 16.490 -19.069 1.00 97.88 178 ALA A C 1
ATOM 1355 O O . ALA A 1 178 ? 7.057 15.480 -18.423 1.00 97.88 178 ALA A O 1
ATOM 1356 N N . PHE A 1 179 ? 5.855 16.506 -20.028 1.00 98.06 179 PHE A N 1
ATOM 1357 C CA . PHE A 1 179 ? 5.080 15.331 -20.426 1.00 98.06 179 PHE A CA 1
ATOM 1358 C C . PHE A 1 179 ? 5.976 14.238 -21.001 1.00 98.06 179 PHE A C 1
ATOM 1360 O O . PHE A 1 179 ? 5.955 13.118 -20.498 1.00 98.06 179 PHE A O 1
ATOM 1367 N N . ALA A 1 180 ? 6.862 14.587 -21.937 1.00 98.25 180 ALA A N 1
ATOM 1368 C CA . ALA A 1 180 ? 7.830 13.640 -22.484 1.00 98.25 180 ALA A CA 1
ATOM 1369 C C . ALA A 1 180 ? 8.743 13.047 -21.393 1.00 98.25 180 ALA A C 1
ATOM 1371 O O . ALA A 1 180 ? 9.078 11.866 -21.432 1.00 98.25 180 ALA A O 1
ATOM 1372 N N . SER A 1 181 ? 9.145 13.842 -20.394 1.00 98.06 181 SER A N 1
ATOM 1373 C CA . SER A 1 181 ? 9.933 13.341 -19.262 1.00 98.06 181 SER A CA 1
ATOM 1374 C C . SER A 1 181 ? 9.155 12.329 -18.414 1.00 98.06 181 SER A C 1
ATOM 1376 O O . SER A 1 181 ? 9.695 11.279 -18.066 1.00 98.06 181 SER A O 1
ATOM 1378 N N . ILE A 1 182 ? 7.878 12.601 -18.124 1.00 98.25 182 ILE A N 1
ATOM 1379 C CA . ILE A 1 182 ? 7.001 11.674 -17.395 1.00 98.25 182 ILE A CA 1
ATOM 1380 C C . ILE A 1 182 ? 6.836 10.361 -18.173 1.00 98.25 182 ILE A C 1
ATOM 1382 O O . ILE A 1 182 ? 7.017 9.289 -17.597 1.00 98.25 182 ILE A O 1
ATOM 1386 N N . GLU A 1 183 ? 6.544 10.431 -19.473 1.00 98.50 183 GLU A N 1
ATOM 1387 C CA . GLU A 1 183 ? 6.367 9.257 -20.338 1.00 98.50 183 GLU A CA 1
ATOM 1388 C C . GLU A 1 183 ? 7.639 8.395 -20.392 1.00 98.50 183 GLU A C 1
ATOM 1390 O O . GLU A 1 183 ? 7.594 7.191 -20.126 1.00 98.50 183 GLU A O 1
ATOM 1395 N N . HIS A 1 184 ? 8.803 9.007 -20.642 1.00 98.38 184 HIS A N 1
ATOM 1396 C CA . HIS A 1 184 ? 10.074 8.281 -20.671 1.00 98.38 184 HIS A CA 1
ATOM 1397 C C . HIS A 1 184 ? 10.437 7.660 -19.312 1.00 98.38 184 HIS A C 1
ATOM 1399 O O . HIS A 1 184 ? 10.972 6.545 -19.264 1.00 98.38 184 HIS A O 1
ATOM 1405 N N . SER A 1 185 ? 10.149 8.358 -18.208 1.00 98.31 185 SER A N 1
ATOM 1406 C CA . SER A 1 185 ? 10.327 7.827 -16.854 1.00 98.31 185 SER A CA 1
ATOM 1407 C C . SER A 1 185 ? 9.428 6.625 -16.597 1.00 98.31 185 SER A C 1
ATOM 1409 O O . SER A 1 185 ? 9.922 5.610 -16.108 1.00 98.31 185 SER A O 1
ATOM 1411 N N . ALA A 1 186 ? 8.152 6.693 -16.979 1.00 98.56 186 ALA A N 1
ATOM 1412 C CA . ALA A 1 186 ? 7.198 5.601 -16.811 1.00 98.56 186 ALA A CA 1
ATOM 1413 C C . ALA A 1 186 ? 7.612 4.348 -17.603 1.00 98.56 186 ALA A C 1
ATOM 1415 O O . ALA A 1 186 ? 7.577 3.231 -17.081 1.00 98.56 186 ALA A O 1
ATOM 1416 N N . GLU A 1 187 ? 8.087 4.519 -18.841 1.00 98.50 187 GLU A N 1
ATOM 1417 C CA . GLU A 1 187 ? 8.626 3.414 -19.637 1.00 98.50 187 GLU A CA 1
ATOM 1418 C C . GLU A 1 187 ? 9.881 2.797 -19.007 1.00 98.50 187 GLU A C 1
ATOM 1420 O O . GLU A 1 187 ? 10.052 1.575 -19.016 1.00 98.50 187 GLU A O 1
ATOM 1425 N N . HIS A 1 188 ? 10.792 3.621 -18.478 1.00 98.56 188 HIS A N 1
ATOM 1426 C CA . HIS A 1 188 ? 12.008 3.130 -17.828 1.00 98.56 188 HIS A CA 1
ATOM 1427 C C . HIS A 1 188 ? 11.685 2.376 -16.541 1.00 98.56 188 HIS A C 1
ATOM 1429 O O . HIS A 1 188 ? 12.168 1.259 -16.362 1.00 98.56 188 HIS A O 1
ATOM 1435 N N . LEU A 1 189 ? 10.814 2.944 -15.710 1.00 98.62 189 LEU A N 1
ATOM 1436 C CA . LEU A 1 189 ? 10.284 2.309 -14.514 1.00 98.62 189 LEU A CA 1
ATOM 1437 C C . LEU A 1 189 ? 9.700 0.930 -14.827 1.00 98.62 189 LEU A C 1
ATOM 1439 O O . LEU A 1 189 ? 10.083 -0.060 -14.204 1.00 98.62 189 LEU A O 1
ATOM 1443 N N . SER A 1 190 ? 8.839 0.848 -15.843 1.00 98.75 190 SER A N 1
ATOM 1444 C CA . SER A 1 190 ? 8.202 -0.409 -16.230 1.00 98.75 190 SER A CA 1
ATOM 1445 C C . SER A 1 190 ? 9.222 -1.486 -16.616 1.00 98.75 190 SER A C 1
ATOM 1447 O O . SER A 1 190 ? 9.153 -2.621 -16.137 1.00 98.75 190 SER A O 1
ATOM 1449 N N . ARG A 1 191 ? 10.227 -1.127 -17.430 1.00 98.62 191 ARG A N 1
ATOM 1450 C CA . ARG A 1 191 ? 11.307 -2.051 -17.816 1.00 98.62 191 ARG A CA 1
ATOM 1451 C C . ARG A 1 191 ? 12.109 -2.541 -16.615 1.00 98.62 191 ARG A C 1
ATOM 1453 O O . ARG A 1 191 ? 12.505 -3.706 -16.592 1.00 98.62 191 ARG A O 1
ATOM 1460 N N . ASP A 1 192 ? 12.362 -1.664 -15.653 1.00 98.44 192 ASP A N 1
ATOM 1461 C CA . ASP A 1 192 ? 13.172 -1.972 -14.481 1.00 98.44 192 ASP A CA 1
ATOM 1462 C C . ASP A 1 192 ? 12.439 -2.927 -13.538 1.00 98.44 192 ASP A C 1
ATOM 1464 O O . ASP A 1 192 ? 13.019 -3.951 -13.175 1.00 98.44 192 ASP A O 1
ATOM 1468 N N . ILE A 1 193 ? 11.156 -2.673 -13.248 1.00 98.75 193 ILE A N 1
ATOM 1469 C CA . ILE A 1 193 ? 10.296 -3.592 -12.483 1.00 98.75 193 ILE A CA 1
ATOM 1470 C C . ILE A 1 193 ? 10.305 -4.984 -13.127 1.00 98.75 193 ILE A C 1
ATOM 1472 O O . ILE A 1 193 ? 10.625 -5.976 -12.470 1.00 98.75 193 ILE A O 1
ATOM 1476 N N . VAL A 1 194 ? 10.019 -5.064 -14.432 1.00 98.75 194 VAL A N 1
ATOM 1477 C CA . VAL A 1 194 ? 9.951 -6.346 -15.151 1.00 98.75 194 VAL A CA 1
ATOM 1478 C C . VAL A 1 194 ? 11.292 -7.078 -15.109 1.00 98.75 194 VAL A C 1
ATOM 1480 O O . VAL A 1 194 ? 11.339 -8.271 -14.813 1.00 98.75 194 VAL A O 1
ATOM 1483 N N . TRP A 1 195 ? 12.400 -6.385 -15.380 1.00 98.69 195 TRP A N 1
ATOM 1484 C CA . TRP A 1 195 ? 13.726 -7.003 -15.397 1.00 98.69 195 TRP A CA 1
ATOM 1485 C C . TRP A 1 195 ? 14.160 -7.505 -14.016 1.00 98.69 195 TRP A C 1
ATOM 1487 O O . TRP A 1 195 ? 14.734 -8.590 -13.916 1.00 98.69 195 TRP A O 1
ATOM 1497 N N . ILE A 1 196 ? 13.881 -6.740 -12.957 1.00 98.56 196 ILE A N 1
ATOM 1498 C CA . ILE A 1 196 ? 14.183 -7.125 -11.573 1.00 98.56 196 ILE A CA 1
ATOM 1499 C C . ILE A 1 196 ? 13.377 -8.368 -11.195 1.00 98.56 196 ILE A C 1
ATOM 1501 O O . ILE A 1 196 ? 13.951 -9.371 -10.761 1.00 98.56 196 ILE A O 1
ATOM 1505 N N . MET A 1 197 ? 12.068 -8.351 -11.450 1.00 98.50 197 MET A N 1
ATOM 1506 C CA . MET A 1 197 ? 11.198 -9.472 -11.111 1.00 98.50 197 MET A CA 1
ATOM 1507 C C . MET A 1 197 ? 11.495 -10.732 -11.920 1.00 98.50 197 MET A C 1
ATOM 1509 O O . MET A 1 197 ? 11.402 -11.824 -11.374 1.00 98.50 197 MET A O 1
ATOM 1513 N N . GLN A 1 198 ? 11.968 -10.629 -13.166 1.00 98.56 198 GLN A N 1
ATOM 1514 C CA . GLN A 1 198 ? 12.473 -11.793 -13.907 1.00 98.56 198 GLN A CA 1
ATOM 1515 C C . GLN A 1 198 ? 13.610 -12.522 -13.179 1.00 98.56 198 GLN A C 1
ATOM 1517 O O . GLN A 1 198 ? 13.743 -13.738 -13.317 1.00 98.56 198 GLN A O 1
ATOM 1522 N N . LYS A 1 199 ? 14.463 -11.795 -12.445 1.00 98.56 199 LYS A N 1
ATOM 1523 C CA . LYS A 1 199 ? 15.561 -12.393 -11.672 1.00 98.56 199 LYS A CA 1
ATOM 1524 C C . LYS A 1 199 ? 15.060 -12.978 -10.363 1.00 98.56 199 LYS A C 1
ATOM 1526 O O . LYS A 1 199 ? 15.362 -14.126 -10.069 1.00 98.56 199 LYS A O 1
ATOM 1531 N N . LEU A 1 200 ? 14.255 -12.223 -9.628 1.00 98.12 200 LEU A N 1
ATOM 1532 C CA . LEU A 1 200 ? 13.755 -12.645 -8.320 1.00 98.12 200 LEU A CA 1
ATOM 1533 C C . LEU A 1 200 ? 12.773 -13.810 -8.412 1.00 98.12 200 LEU A C 1
ATOM 1535 O O . LEU A 1 200 ? 12.851 -14.731 -7.606 1.00 98.12 200 LEU A O 1
ATOM 1539 N N . TRP A 1 201 ? 11.923 -13.825 -9.438 1.00 98.06 201 TRP A N 1
ATOM 1540 C CA . TRP A 1 201 ? 11.059 -14.963 -9.739 1.00 98.06 201 TRP A CA 1
ATOM 1541 C C . TRP A 1 201 ? 11.874 -16.227 -10.036 1.00 98.06 201 TRP A C 1
ATOM 1543 O O . TRP A 1 201 ? 11.578 -17.302 -9.525 1.00 98.06 201 TRP A O 1
ATOM 1553 N N . ALA A 1 202 ? 12.964 -16.103 -10.803 1.00 97.81 202 ALA A N 1
ATOM 1554 C CA . ALA A 1 202 ? 13.874 -17.222 -11.057 1.00 97.81 202 ALA A CA 1
ATOM 1555 C C . ALA A 1 202 ? 14.625 -17.695 -9.795 1.00 97.81 202 ALA A C 1
ATOM 1557 O O . ALA A 1 202 ? 15.065 -18.842 -9.751 1.00 97.81 202 ALA A O 1
ATOM 1558 N N . SER A 1 203 ? 14.739 -16.831 -8.783 1.00 97.50 203 SER A N 1
ATOM 1559 C CA . SER A 1 203 ? 15.307 -17.116 -7.459 1.00 97.50 203 SER A CA 1
ATOM 1560 C C . SER A 1 203 ? 14.253 -17.484 -6.406 1.00 97.50 203 SER A C 1
ATOM 1562 O O . SER A 1 203 ? 14.559 -17.541 -5.217 1.00 97.50 203 SER A O 1
ATOM 1564 N N . GLY A 1 204 ? 13.023 -17.779 -6.837 1.00 96.38 204 GLY A N 1
ATOM 1565 C CA . GLY A 1 204 ? 12.003 -18.402 -6.002 1.00 96.38 204 GLY A CA 1
ATOM 1566 C C . GLY A 1 204 ? 11.087 -17.448 -5.249 1.00 96.38 204 GLY A C 1
ATOM 1567 O O . GLY A 1 204 ? 10.393 -17.928 -4.368 1.00 96.38 204 GLY A O 1
ATOM 1568 N N . ALA A 1 205 ? 11.056 -16.147 -5.559 1.00 97.12 205 ALA A N 1
ATOM 1569 C CA . ALA A 1 205 ? 10.026 -15.254 -5.013 1.00 97.12 205 ALA A CA 1
ATOM 1570 C C . ALA A 1 205 ? 8.616 -15.786 -5.334 1.00 97.12 205 ALA A C 1
ATOM 1572 O O . ALA A 1 205 ? 8.380 -16.199 -6.467 1.00 97.12 205 ALA A O 1
ATOM 1573 N N . ASP A 1 206 ? 7.677 -15.731 -4.386 1.00 96.38 206 ASP A N 1
ATOM 1574 C CA . ASP A 1 206 ? 6.292 -16.198 -4.598 1.00 96.38 206 ASP A CA 1
ATOM 1575 C C . ASP A 1 206 ? 5.416 -15.165 -5.323 1.00 96.38 206 ASP A C 1
ATOM 1577 O O . ASP A 1 206 ? 4.349 -15.477 -5.862 1.00 96.38 206 ASP A O 1
ATOM 1581 N N . GLY A 1 207 ? 5.878 -13.920 -5.374 1.00 96.75 207 GLY A N 1
ATOM 1582 C CA . GLY A 1 207 ? 5.141 -12.822 -5.969 1.00 96.75 207 GLY A CA 1
ATOM 1583 C C . GLY A 1 207 ? 5.886 -11.501 -5.904 1.00 96.75 207 GLY A C 1
ATOM 1584 O O . GLY A 1 207 ? 7.076 -11.437 -5.578 1.00 96.75 207 GLY A O 1
ATOM 1585 N N . VAL A 1 208 ? 5.157 -10.443 -6.227 1.00 97.56 208 VAL A N 1
ATOM 1586 C CA . VAL A 1 208 ? 5.614 -9.061 -6.179 1.00 97.56 208 VAL A CA 1
ATOM 1587 C C . VAL A 1 208 ? 4.581 -8.198 -5.470 1.00 97.56 208 VAL A C 1
ATOM 1589 O O . VAL A 1 208 ? 3.388 -8.334 -5.737 1.00 97.56 208 VAL A O 1
ATOM 1592 N N . ASN A 1 209 ? 5.057 -7.298 -4.617 1.00 96.19 209 ASN A N 1
ATOM 1593 C CA . ASN A 1 209 ? 4.282 -6.193 -4.079 1.00 96.19 209 ASN A CA 1
ATOM 1594 C C . ASN A 1 209 ? 4.794 -4.878 -4.688 1.00 96.19 209 ASN A C 1
ATOM 1596 O O . ASN A 1 209 ? 5.968 -4.517 -4.551 1.00 96.19 209 ASN A O 1
ATOM 1600 N N . LEU A 1 210 ? 3.919 -4.204 -5.431 1.00 97.44 210 LEU A N 1
ATOM 1601 C CA . LEU A 1 210 ? 4.134 -2.871 -5.986 1.00 97.44 210 LEU A CA 1
ATOM 1602 C C . LEU A 1 210 ? 3.467 -1.867 -5.050 1.00 97.44 210 LEU A C 1
ATOM 1604 O O . LEU A 1 210 ? 2.356 -1.403 -5.308 1.00 97.44 210 LEU A O 1
ATOM 1608 N N . ASP A 1 211 ? 4.149 -1.580 -3.948 1.00 93.94 211 ASP A N 1
ATOM 1609 C CA . ASP A 1 211 ? 3.647 -0.688 -2.908 1.00 93.94 211 ASP A CA 1
ATOM 1610 C C . ASP A 1 211 ? 3.732 0.790 -3.332 1.00 93.94 211 ASP A C 1
ATOM 1612 O O . ASP A 1 211 ? 4.576 1.173 -4.143 1.00 93.94 211 ASP A O 1
ATOM 1616 N N . THR A 1 212 ? 2.880 1.651 -2.771 1.00 94.06 212 THR A N 1
ATOM 1617 C CA . THR A 1 212 ? 2.935 3.106 -2.982 1.00 94.06 212 THR A CA 1
ATOM 1618 C C . THR A 1 212 ? 2.855 3.480 -4.480 1.00 94.06 212 THR A C 1
ATOM 1620 O O . THR A 1 212 ? 3.450 4.447 -4.971 1.00 94.06 212 THR A O 1
ATOM 1623 N N . THR A 1 213 ? 2.079 2.710 -5.245 1.00 97.81 213 THR A N 1
ATOM 1624 C CA . THR A 1 213 ? 1.819 2.943 -6.670 1.00 97.81 213 THR A CA 1
ATOM 1625 C C . THR A 1 213 ? 1.142 4.295 -6.882 1.00 97.81 213 THR A C 1
ATOM 1627 O O . THR A 1 213 ? 0.234 4.676 -6.144 1.00 97.81 213 THR A O 1
ATOM 1630 N N . ALA A 1 214 ? 1.536 5.013 -7.939 1.00 97.69 214 ALA A N 1
ATOM 1631 C CA . ALA A 1 214 ? 0.996 6.325 -8.302 1.00 97.69 214 ALA A CA 1
ATOM 1632 C C . ALA A 1 214 ? 1.407 7.492 -7.380 1.00 97.69 214 ALA A C 1
ATOM 1634 O O . ALA A 1 214 ? 0.838 8.581 -7.490 1.00 97.69 214 ALA A O 1
ATOM 1635 N N . ALA A 1 215 ? 2.420 7.325 -6.519 1.00 95.62 215 ALA A N 1
ATOM 1636 C CA . ALA A 1 215 ? 2.908 8.402 -5.647 1.00 95.62 215 ALA A CA 1
ATOM 1637 C C . ALA A 1 215 ? 3.411 9.635 -6.417 1.00 95.62 215 ALA A C 1
ATOM 1639 O O . ALA A 1 215 ? 3.213 10.768 -5.981 1.00 95.62 215 ALA A O 1
ATOM 1640 N N . ALA A 1 216 ? 4.018 9.430 -7.591 1.00 95.25 216 ALA A N 1
ATOM 1641 C CA . ALA A 1 216 ? 4.404 10.509 -8.506 1.00 95.25 216 ALA A CA 1
ATOM 1642 C C . ALA A 1 216 ? 3.327 10.820 -9.571 1.00 95.25 216 ALA A C 1
ATOM 1644 O O . ALA A 1 216 ? 3.630 11.384 -10.624 1.00 95.25 216 ALA A O 1
ATOM 1645 N N . GLY A 1 217 ? 2.072 10.455 -9.301 1.00 96.44 217 GLY A N 1
ATOM 1646 C CA . GLY A 1 217 ? 0.915 10.736 -10.143 1.00 96.44 217 GLY A CA 1
ATOM 1647 C C . GLY A 1 217 ? 0.642 9.694 -11.227 1.00 96.44 217 GLY A C 1
ATOM 1648 O O . GLY A 1 217 ? 1.108 8.555 -11.187 1.00 96.44 217 GLY A O 1
ATOM 1649 N N . ASP A 1 218 ? -0.141 10.100 -12.219 1.00 97.81 218 ASP A N 1
ATOM 1650 C CA . ASP A 1 218 ? -0.648 9.257 -13.303 1.00 97.81 218 ASP A CA 1
ATOM 1651 C C . ASP A 1 218 ? 0.441 8.633 -14.192 1.00 97.81 218 ASP A C 1
ATOM 1653 O O . ASP A 1 218 ? 0.232 7.547 -14.730 1.00 97.81 218 ASP A O 1
ATOM 1657 N N . GLY A 1 219 ? 1.625 9.245 -14.288 1.00 98.12 219 GLY A N 1
ATOM 1658 C CA . GLY A 1 219 ? 2.792 8.630 -14.936 1.00 98.12 219 GLY A CA 1
ATOM 1659 C C . GLY A 1 219 ? 3.330 7.402 -14.204 1.00 98.12 219 GLY A C 1
ATOM 1660 O O . GLY A 1 219 ? 3.660 6.397 -14.831 1.00 98.12 219 GLY A O 1
ATOM 1661 N N . ASP A 1 220 ? 3.362 7.458 -12.873 1.00 98.44 220 ASP A N 1
ATOM 1662 C CA . ASP A 1 220 ? 3.820 6.346 -12.037 1.00 98.44 220 ASP A CA 1
ATOM 1663 C C . ASP A 1 220 ? 2.799 5.205 -12.108 1.00 98.44 220 ASP A C 1
ATOM 1665 O O . ASP A 1 220 ? 3.166 4.063 -12.387 1.00 98.44 220 ASP A O 1
ATOM 1669 N N . ALA A 1 221 ? 1.505 5.540 -12.018 1.00 98.56 221 ALA A N 1
ATOM 1670 C CA . ALA A 1 221 ? 0.420 4.590 -12.251 1.00 98.56 221 ALA A CA 1
ATOM 1671 C C . ALA A 1 221 ? 0.550 3.904 -13.622 1.00 98.56 221 ALA A C 1
ATOM 1673 O O . ALA A 1 221 ? 0.475 2.680 -13.713 1.00 98.56 221 ALA A O 1
ATOM 1674 N N . PHE A 1 222 ? 0.789 4.672 -14.690 1.00 98.75 222 PHE A N 1
ATOM 1675 C CA . PHE A 1 222 ? 0.934 4.133 -16.042 1.00 98.75 222 PHE A CA 1
ATOM 1676 C C . PHE A 1 222 ? 2.118 3.165 -16.160 1.00 98.75 222 PHE A C 1
ATOM 1678 O O . PHE A 1 222 ? 1.959 2.051 -16.672 1.00 98.75 222 PHE A O 1
ATOM 1685 N N . GLY A 1 223 ? 3.297 3.561 -15.669 1.00 98.69 223 GLY A N 1
ATOM 1686 C CA . GLY A 1 223 ? 4.498 2.721 -15.688 1.00 98.69 223 GLY A CA 1
ATOM 1687 C C . GLY A 1 223 ? 4.305 1.424 -14.898 1.00 98.69 223 GLY A C 1
ATOM 1688 O O . GLY A 1 223 ? 4.639 0.338 -15.384 1.00 98.69 223 GLY A O 1
ATOM 1689 N N . THR A 1 224 ? 3.686 1.528 -13.723 1.00 98.81 224 THR A N 1
ATOM 1690 C CA . THR A 1 224 ? 3.408 0.397 -12.833 1.00 98.81 224 THR A CA 1
ATOM 1691 C C . THR A 1 224 ? 2.399 -0.574 -13.442 1.00 98.81 224 THR A C 1
ATOM 1693 O O . THR A 1 224 ? 2.700 -1.759 -13.576 1.00 98.81 224 THR A O 1
ATOM 1696 N N . LEU A 1 225 ? 1.243 -0.102 -13.919 1.00 98.88 225 LEU A N 1
ATOM 1697 C CA . LEU A 1 225 ? 0.228 -0.956 -14.557 1.00 98.88 225 LEU A CA 1
ATOM 1698 C C . LEU A 1 225 ? 0.753 -1.618 -15.841 1.00 98.88 225 LEU A C 1
ATOM 1700 O O . LEU A 1 225 ? 0.432 -2.772 -16.138 1.00 98.88 225 LEU A O 1
ATOM 1704 N N . THR A 1 226 ? 1.620 -0.923 -16.583 1.00 98.88 226 THR A N 1
ATOM 1705 C CA . THR A 1 226 ? 2.319 -1.499 -17.742 1.00 98.88 226 THR A CA 1
ATOM 1706 C C . THR A 1 226 ? 3.245 -2.642 -17.321 1.00 98.88 226 THR A C 1
ATOM 1708 O O . THR A 1 226 ? 3.270 -3.684 -17.981 1.00 98.88 226 THR A O 1
ATOM 1711 N N . ALA A 1 227 ? 3.959 -2.493 -16.198 1.00 98.88 227 ALA A N 1
ATOM 1712 C CA . ALA A 1 227 ? 4.797 -3.555 -15.646 1.00 98.88 227 ALA A CA 1
ATOM 1713 C C . ALA A 1 227 ? 3.964 -4.755 -15.176 1.00 98.88 227 ALA A C 1
ATOM 1715 O O . ALA A 1 227 ? 4.284 -5.884 -15.539 1.00 98.88 227 ALA A O 1
ATOM 1716 N N . VAL A 1 228 ? 2.866 -4.517 -14.449 1.00 98.88 228 VAL A N 1
ATOM 1717 C CA . VAL A 1 228 ? 1.923 -5.559 -13.999 1.00 98.88 228 VAL A CA 1
ATOM 1718 C C . VAL A 1 228 ? 1.442 -6.397 -15.179 1.00 98.88 228 VAL A C 1
ATOM 1720 O O . VAL A 1 228 ? 1.520 -7.626 -15.145 1.00 98.88 228 VAL A O 1
ATOM 1723 N N . LYS A 1 229 ? 1.024 -5.743 -16.267 1.00 98.81 229 LYS A N 1
ATOM 1724 C CA . LYS A 1 229 ? 0.562 -6.430 -17.476 1.00 98.81 229 LYS A CA 1
ATOM 1725 C C . LYS A 1 229 ? 1.651 -7.274 -18.125 1.00 98.81 229 LYS A C 1
ATOM 1727 O O . LYS A 1 229 ? 1.389 -8.410 -18.521 1.00 98.81 229 LYS A O 1
ATOM 1732 N N . ALA A 1 230 ? 2.869 -6.747 -18.228 1.00 98.81 230 ALA A N 1
ATOM 1733 C CA . ALA A 1 230 ? 4.000 -7.493 -18.767 1.00 98.81 230 ALA A CA 1
ATOM 1734 C C . ALA A 1 230 ? 4.360 -8.703 -17.885 1.00 98.81 230 ALA A C 1
ATOM 1736 O O . ALA A 1 230 ? 4.578 -9.798 -18.407 1.00 98.81 230 ALA A O 1
ATOM 1737 N N . LEU A 1 231 ? 4.361 -8.531 -16.560 1.00 98.81 231 LEU A N 1
ATOM 1738 C CA . LEU A 1 231 ? 4.623 -9.602 -15.601 1.00 98.81 231 LEU A CA 1
ATOM 1739 C C . LEU A 1 231 ? 3.559 -10.690 -15.663 1.00 98.81 231 LEU A C 1
ATOM 1741 O O . LEU A 1 231 ? 3.919 -11.852 -15.809 1.00 98.81 231 LEU A O 1
ATOM 1745 N N . ARG A 1 232 ? 2.267 -10.341 -15.658 1.00 98.62 232 ARG A N 1
ATOM 1746 C CA . ARG A 1 232 ? 1.181 -11.324 -15.784 1.00 98.62 232 ARG A CA 1
ATOM 1747 C C . ARG A 1 232 ? 1.262 -12.110 -17.093 1.00 98.62 232 ARG A C 1
ATOM 1749 O O . ARG A 1 232 ? 0.998 -13.309 -17.104 1.00 98.62 232 ARG A O 1
ATOM 1756 N N . GLN A 1 233 ? 1.625 -11.457 -18.199 1.00 98.50 233 GLN A N 1
ATOM 1757 C CA . GLN A 1 233 ? 1.809 -12.131 -19.490 1.00 98.50 233 GLN A CA 1
ATOM 1758 C C . GLN A 1 233 ? 2.991 -13.104 -19.478 1.00 98.50 233 GLN A C 1
ATOM 1760 O O . GLN A 1 233 ? 2.911 -14.174 -20.080 1.00 98.50 233 GLN A O 1
ATOM 1765 N N . GLN A 1 234 ? 4.089 -12.733 -18.819 1.00 98.38 234 GLN A N 1
ATOM 1766 C CA . GLN A 1 234 ? 5.293 -13.555 -18.751 1.00 98.38 234 GLN A CA 1
ATOM 1767 C C . GLN A 1 234 ? 5.177 -14.690 -17.725 1.00 98.38 234 GLN A C 1
ATOM 1769 O O . GLN A 1 234 ? 5.678 -15.790 -17.963 1.00 98.38 234 GLN A O 1
ATOM 1774 N N . PHE A 1 235 ? 4.514 -14.423 -16.604 1.00 98.19 235 PHE A N 1
ATOM 1775 C CA . PHE A 1 235 ? 4.391 -15.297 -15.445 1.00 98.19 235 PHE A CA 1
ATOM 1776 C C . PHE A 1 235 ? 2.916 -15.377 -15.013 1.00 98.19 235 PHE A C 1
ATOM 1778 O O . PHE A 1 235 ? 2.507 -14.700 -14.069 1.00 98.19 235 PHE A O 1
ATOM 1785 N N . PRO A 1 236 ? 2.096 -16.206 -15.691 1.00 97.31 236 PRO A N 1
ATOM 1786 C CA . PRO A 1 236 ? 0.659 -16.294 -15.424 1.00 97.31 236 PRO A CA 1
ATOM 1787 C C . PRO A 1 236 ? 0.298 -16.659 -13.984 1.00 97.31 236 PRO A C 1
ATOM 1789 O O . PRO A 1 236 ? -0.771 -16.262 -13.529 1.00 97.31 236 PRO A O 1
ATOM 1792 N N . ASP A 1 237 ? 1.191 -17.350 -13.274 1.00 95.62 237 ASP A N 1
ATOM 1793 C CA . ASP A 1 237 ? 0.984 -17.824 -11.901 1.00 95.62 237 ASP A CA 1
ATOM 1794 C C . ASP A 1 237 ? 1.619 -16.912 -10.834 1.00 95.62 237 ASP A C 1
ATOM 1796 O O . ASP A 1 237 ? 1.471 -17.174 -9.644 1.00 95.62 237 ASP A O 1
ATOM 1800 N N . MET A 1 238 ? 2.317 -15.837 -11.228 1.00 97.56 238 MET A N 1
ATOM 1801 C CA . MET A 1 238 ? 2.921 -14.899 -10.273 1.00 97.56 238 MET A CA 1
ATOM 1802 C C . MET A 1 238 ? 1.830 -14.197 -9.464 1.00 97.56 238 MET A C 1
ATOM 1804 O O . MET A 1 238 ? 0.859 -13.686 -10.032 1.00 97.56 238 MET A O 1
ATOM 1808 N N . TYR A 1 239 ? 1.988 -14.130 -8.144 1.00 96.75 239 TYR A N 1
ATOM 1809 C CA . TYR A 1 239 ? 1.127 -13.280 -7.336 1.00 96.75 239 TYR A CA 1
ATOM 1810 C C . TYR A 1 239 ? 1.567 -11.821 -7.469 1.00 96.75 239 TYR A C 1
ATOM 1812 O O . TYR A 1 239 ? 2.751 -11.524 -7.334 1.00 96.75 239 TYR A O 1
ATOM 1820 N N . ILE A 1 240 ? 0.637 -10.924 -7.797 1.00 98.31 240 ILE A N 1
ATOM 1821 C CA . ILE A 1 240 ? 0.938 -9.506 -8.020 1.00 98.31 240 ILE A CA 1
ATOM 1822 C C . ILE A 1 240 ? 0.019 -8.672 -7.139 1.00 98.31 240 ILE A C 1
ATOM 1824 O O . ILE A 1 240 ? -1.185 -8.613 -7.382 1.00 98.31 240 ILE A O 1
ATOM 1828 N N . GLU A 1 241 ? 0.586 -8.027 -6.137 1.00 97.56 241 GLU A N 1
ATOM 1829 C CA . GLU A 1 241 ? -0.090 -7.054 -5.292 1.00 97.56 241 GLU A CA 1
ATOM 1830 C C . GLU A 1 241 ? 0.243 -5.640 -5.767 1.00 97.56 241 GLU A C 1
ATOM 1832 O O . GLU A 1 241 ? 1.380 -5.347 -6.146 1.00 97.56 241 GLU A O 1
ATOM 1837 N N . VAL A 1 242 ? -0.776 -4.784 -5.820 1.00 98.44 242 VAL A N 1
ATOM 1838 C CA . VAL A 1 242 ? -0.642 -3.376 -6.208 1.00 98.44 242 VAL A CA 1
ATOM 1839 C C . VAL A 1 242 ? -1.264 -2.524 -5.109 1.00 98.44 242 VAL A C 1
ATOM 1841 O O . VAL A 1 242 ? -2.485 -2.354 -5.098 1.00 98.44 242 VAL A O 1
ATOM 1844 N N . GLY A 1 243 ? -0.417 -2.022 -4.209 1.00 97.06 243 GLY A N 1
ATOM 1845 C CA . GLY A 1 243 ? -0.765 -1.050 -3.170 1.00 97.06 243 GLY A CA 1
ATOM 1846 C C . GLY A 1 243 ? -0.672 0.374 -3.710 1.00 97.06 243 GLY A C 1
ATOM 1847 O O . GLY A 1 243 ? 0.258 0.711 -4.449 1.00 97.06 243 GLY A O 1
ATOM 1848 N N . MET A 1 244 ? -1.650 1.218 -3.403 1.00 97.88 244 MET A N 1
ATOM 1849 C CA . MET A 1 244 ? -1.774 2.568 -3.958 1.00 97.88 244 MET A CA 1
ATOM 1850 C C . MET A 1 244 ? -1.212 3.613 -2.984 1.00 97.88 244 MET A C 1
ATOM 1852 O O . MET A 1 244 ? -1.222 3.440 -1.776 1.00 97.88 244 MET A O 1
ATOM 1856 N N . ALA A 1 245 ? -0.749 4.758 -3.490 1.00 95.75 245 ALA A N 1
ATOM 1857 C CA . ALA A 1 245 ? -0.173 5.822 -2.653 1.00 95.75 245 ALA A CA 1
ATOM 1858 C C . ALA A 1 245 ? -1.196 6.843 -2.116 1.00 95.75 245 ALA A C 1
ATOM 1860 O O . ALA A 1 245 ? -0.981 7.477 -1.078 1.00 95.75 245 ALA A O 1
ATOM 1861 N N . GLY A 1 246 ? -2.314 7.028 -2.821 1.00 95.31 246 GLY A N 1
ATOM 1862 C CA . GLY A 1 246 ? -3.378 7.948 -2.419 1.00 95.31 246 GLY A CA 1
ATOM 1863 C C . GLY A 1 246 ? -4.753 7.507 -2.907 1.00 95.31 246 GLY A C 1
ATOM 1864 O O . GLY A 1 246 ? -4.877 6.762 -3.881 1.00 95.31 246 GLY A O 1
ATOM 1865 N N . GLU A 1 247 ? -5.805 8.007 -2.256 1.00 95.06 247 GLU A N 1
ATOM 1866 C CA . GLU A 1 247 ? -7.180 7.681 -2.644 1.00 95.06 247 GLU A CA 1
ATOM 1867 C C . GLU A 1 247 ? -7.540 8.176 -4.047 1.00 95.06 247 GLU A C 1
ATOM 1869 O O . GLU A 1 247 ? -8.400 7.593 -4.691 1.00 95.06 247 GLU A O 1
ATOM 1874 N N . SER A 1 248 ? -6.888 9.229 -4.543 1.00 96.88 248 SER A N 1
ATOM 1875 C CA . SER A 1 248 ? -7.062 9.724 -5.907 1.00 96.88 248 SER A CA 1
ATOM 1876 C C . SER A 1 248 ? -5.711 9.832 -6.592 1.00 96.88 248 SER A C 1
ATOM 1878 O O . SER A 1 248 ? -4.793 10.464 -6.068 1.00 96.88 248 SER A O 1
ATOM 1880 N N . ILE A 1 249 ? -5.609 9.302 -7.809 1.00 98.00 249 ILE A N 1
ATOM 1881 C CA . ILE A 1 249 ? -4.399 9.441 -8.625 1.00 98.00 249 ILE A CA 1
ATOM 1882 C C . ILE A 1 249 ? -4.249 10.904 -9.062 1.00 98.00 249 ILE A C 1
ATOM 1884 O O . ILE A 1 249 ? -5.136 11.474 -9.701 1.00 98.00 249 ILE A O 1
ATOM 1888 N N . ILE A 1 250 ? -3.119 11.529 -8.730 1.00 96.19 250 ILE A N 1
ATOM 1889 C CA . ILE A 1 250 ? -2.833 12.920 -9.105 1.00 96.19 250 ILE A CA 1
ATOM 1890 C C . ILE A 1 250 ? -2.470 12.985 -10.595 1.00 96.19 250 ILE A C 1
ATOM 1892 O O . ILE A 1 250 ? -1.561 12.296 -11.051 1.00 96.19 250 ILE A O 1
ATOM 1896 N N . GLY A 1 251 ? -3.143 13.847 -11.357 1.00 94.31 251 GLY A N 1
ATOM 1897 C CA . GLY A 1 251 ? -2.829 14.092 -12.768 1.00 94.31 251 GLY A CA 1
ATOM 1898 C C . GLY A 1 251 ? -1.673 15.071 -12.951 1.00 94.31 251 GLY A C 1
ATOM 1899 O O . GLY A 1 251 ? -1.918 16.240 -13.238 1.00 94.31 251 GLY A O 1
ATOM 1900 N N . MET A 1 252 ? -0.429 14.614 -12.782 1.00 92.06 252 MET A N 1
ATOM 1901 C CA . MET A 1 252 ? 0.747 15.427 -13.117 1.00 92.06 252 MET A CA 1
ATOM 1902 C C . MET A 1 252 ? 0.900 15.572 -14.633 1.00 92.06 252 MET A C 1
ATOM 1904 O O . MET A 1 252 ? 1.173 16.665 -15.122 1.00 92.06 252 MET A O 1
ATOM 1908 N N . HIS A 1 253 ? 0.693 14.485 -15.376 1.00 96.12 253 HIS A N 1
ATOM 1909 C CA . HIS A 1 253 ? 0.577 14.526 -16.829 1.00 96.12 253 HIS A CA 1
ATOM 1910 C C . HIS A 1 253 ? -0.868 14.833 -17.252 1.00 96.12 253 HIS A C 1
ATOM 1912 O O . HIS A 1 253 ? -1.108 15.610 -18.173 1.00 96.12 253 HIS A O 1
ATOM 1918 N N . GLY A 1 254 ? -1.846 14.219 -16.588 1.00 95.62 254 GLY A N 1
ATOM 1919 C CA . GLY A 1 254 ? -3.278 14.472 -16.747 1.00 95.62 254 GLY A CA 1
ATOM 1920 C C . GLY A 1 254 ? -3.931 13.864 -17.992 1.00 95.62 254 GLY A C 1
ATOM 1921 O O . GLY A 1 254 ? -5.134 14.033 -18.171 1.00 95.62 254 GLY A O 1
ATOM 1922 N N . MET A 1 255 ? -3.175 13.182 -18.858 1.00 96.12 255 MET A N 1
ATOM 1923 C CA . MET A 1 255 ? -3.675 12.649 -20.141 1.00 96.12 255 MET A CA 1
ATOM 1924 C C . MET A 1 255 ? -3.292 11.184 -20.380 1.00 96.12 255 MET A C 1
ATOM 1926 O O . MET A 1 255 ? -3.608 10.642 -21.436 1.00 96.12 255 MET A O 1
ATOM 1930 N N . LEU A 1 256 ? -2.605 10.542 -19.430 1.00 97.75 256 LEU A N 1
ATOM 1931 C CA . LEU A 1 256 ? -2.214 9.146 -19.585 1.00 97.75 256 LEU A CA 1
ATOM 1932 C C . LEU A 1 256 ? -3.414 8.226 -19.377 1.00 97.75 256 LEU A C 1
ATOM 1934 O O . LEU A 1 256 ? -4.178 8.363 -18.416 1.00 97.75 256 LEU A O 1
ATOM 1938 N N . GLU A 1 257 ? -3.547 7.263 -20.284 1.00 97.88 257 GLU A N 1
ATOM 1939 C CA . GLU A 1 257 ? -4.594 6.253 -20.250 1.00 97.88 257 GLU A CA 1
ATOM 1940 C C . GLU A 1 257 ? -3.994 4.852 -20.150 1.00 97.88 257 GLU A C 1
ATOM 1942 O O . GLU A 1 257 ? -3.046 4.513 -20.860 1.00 97.88 257 GLU A O 1
ATOM 1947 N N . PHE A 1 258 ? -4.603 3.997 -19.330 1.00 98.06 258 PHE A N 1
ATOM 1948 C CA . PHE A 1 258 ? -4.333 2.565 -19.339 1.00 98.06 258 PHE A CA 1
ATOM 1949 C C . PHE A 1 258 ? -5.537 1.819 -19.909 1.00 98.06 258 PHE A C 1
ATOM 1951 O O . PHE A 1 258 ? -6.635 1.827 -19.354 1.00 98.06 258 PHE A O 1
ATOM 1958 N N . GLU A 1 259 ? -5.335 1.191 -21.066 1.00 94.88 259 GLU A N 1
ATOM 1959 C CA . GLU A 1 259 ? -6.368 0.463 -21.806 1.00 94.88 259 GLU A CA 1
ATOM 1960 C C . GLU A 1 259 ? -7.718 1.202 -21.929 1.00 94.88 259 GLU A C 1
ATOM 1962 O O . GLU A 1 259 ? -8.785 0.637 -21.645 1.00 94.88 259 GLU A O 1
ATOM 1967 N N . GLY A 1 260 ? -7.649 2.467 -22.350 1.00 94.50 260 GLY A N 1
ATOM 1968 C CA . GLY A 1 260 ? -8.805 3.333 -22.593 1.00 94.50 260 GLY A CA 1
ATOM 1969 C C . GLY A 1 260 ? -9.425 3.954 -21.340 1.00 94.50 260 GLY A C 1
ATOM 1970 O O . GLY A 1 260 ? -10.515 4.511 -21.432 1.00 94.50 260 GLY A O 1
ATOM 1971 N N . HIS A 1 261 ? -8.777 3.837 -20.176 1.00 95.94 261 HIS A N 1
ATOM 1972 C CA . HIS A 1 261 ? -9.181 4.525 -18.948 1.00 95.94 261 HIS A CA 1
ATOM 1973 C C . HIS A 1 261 ? -8.161 5.609 -18.619 1.00 95.94 261 HIS A C 1
ATOM 1975 O O . HIS A 1 261 ? -6.989 5.294 -18.413 1.00 95.94 261 HIS A O 1
ATOM 1981 N N . ALA A 1 262 ? -8.603 6.863 -18.535 1.00 97.44 262 ALA A N 1
ATOM 1982 C CA . ALA A 1 262 ? -7.786 7.946 -17.998 1.00 97.44 262 ALA A CA 1
ATOM 1983 C C . ALA A 1 262 ? -7.386 7.632 -16.552 1.00 97.44 262 ALA A C 1
ATOM 1985 O O . ALA A 1 262 ? -8.232 7.243 -15.749 1.00 97.44 262 ALA A O 1
ATOM 1986 N N . LEU A 1 263 ? -6.099 7.777 -16.235 1.00 98.25 263 LEU A N 1
ATOM 1987 C CA . LEU A 1 263 ? -5.563 7.428 -14.918 1.00 98.25 263 LEU A CA 1
ATOM 1988 C C . LEU A 1 263 ? -5.702 8.564 -13.906 1.00 98.25 263 LEU A C 1
ATOM 1990 O O . LEU A 1 263 ? -5.945 8.322 -12.727 1.00 98.25 263 LEU A O 1
ATOM 1994 N N . ALA A 1 264 ? -5.551 9.807 -14.356 1.00 97.94 264 ALA A N 1
ATOM 1995 C CA . ALA A 1 264 ? -5.682 10.972 -13.498 1.00 97.94 264 ALA A CA 1
ATOM 1996 C C . ALA A 1 264 ? -7.104 11.087 -12.923 1.00 97.94 264 ALA A C 1
ATOM 1998 O O . ALA A 1 264 ? -8.090 11.047 -13.657 1.00 97.94 264 ALA A O 1
ATOM 1999 N N . GLY A 1 265 ? -7.199 11.283 -11.608 1.00 97.00 265 GLY A N 1
ATOM 2000 C CA . GLY A 1 265 ? -8.462 11.483 -10.898 1.00 97.00 265 GLY A CA 1
ATOM 2001 C C . GLY A 1 265 ? -9.244 10.207 -10.585 1.00 97.00 265 GLY A C 1
ATOM 2002 O O . GLY A 1 265 ? -10.375 10.315 -10.120 1.00 97.00 265 GLY A O 1
ATOM 2003 N N . LEU A 1 266 ? -8.680 9.014 -10.821 1.00 98.00 266 LEU A N 1
ATOM 2004 C CA . LEU A 1 266 ? -9.339 7.773 -10.414 1.00 98.00 266 LEU A CA 1
ATOM 2005 C C . LEU A 1 266 ? -9.358 7.650 -8.889 1.00 98.00 266 LEU A C 1
ATOM 2007 O O . LEU A 1 266 ? -8.301 7.619 -8.255 1.00 98.00 266 LEU A O 1
ATOM 2011 N N . TRP A 1 267 ? -10.563 7.514 -8.338 1.00 98.12 267 TRP A N 1
ATOM 2012 C CA . TRP A 1 267 ? -10.844 7.190 -6.936 1.00 98.12 267 TRP A CA 1
ATOM 2013 C C . TRP A 1 267 ? -10.793 5.674 -6.684 1.00 98.12 267 TRP A C 1
ATOM 2015 O O . TRP A 1 267 ? -10.817 4.908 -7.651 1.00 98.12 267 TRP A O 1
ATOM 2025 N N . PRO A 1 268 ? -10.774 5.179 -5.430 1.00 98.12 268 PRO A N 1
ATOM 2026 C CA . PRO A 1 268 ? -10.440 3.780 -5.141 1.00 98.12 268 PRO A CA 1
ATOM 2027 C C . PRO A 1 268 ? -11.356 2.759 -5.838 1.00 98.12 268 PRO A C 1
ATOM 2029 O O . PRO A 1 268 ? -10.893 1.757 -6.380 1.00 98.12 268 PRO A O 1
ATOM 2032 N N . GLN A 1 269 ? -12.657 3.045 -5.932 1.00 98.06 269 GLN A N 1
ATOM 2033 C CA . GLN A 1 269 ? -13.632 2.215 -6.651 1.00 98.06 269 GLN A CA 1
ATOM 2034 C C . GLN A 1 269 ? -13.455 2.202 -8.175 1.00 98.06 269 GLN A C 1
ATOM 2036 O O . GLN A 1 269 ? -13.955 1.304 -8.848 1.00 98.06 269 GLN A O 1
ATOM 2041 N N . GLN A 1 270 ? -12.760 3.195 -8.725 1.00 98.12 270 GLN A N 1
ATOM 2042 C CA . GLN A 1 270 ? -12.430 3.292 -10.146 1.00 98.12 270 GLN A CA 1
ATOM 2043 C C . GLN A 1 270 ? -11.029 2.736 -10.436 1.00 98.12 270 GLN A C 1
ATOM 2045 O O . GLN A 1 270 ? -10.790 2.241 -11.533 1.00 98.12 270 GLN A O 1
ATOM 2050 N N . GLN A 1 271 ? -10.123 2.771 -9.455 1.00 98.38 271 GLN A N 1
ATOM 2051 C CA . GLN A 1 271 ? -8.803 2.143 -9.528 1.00 98.38 271 GLN A CA 1
ATOM 2052 C C . GLN A 1 271 ? -8.919 0.613 -9.589 1.00 98.38 271 GLN A C 1
ATOM 2054 O O . GLN A 1 271 ? -8.294 -0.002 -10.452 1.00 98.38 271 GLN A O 1
ATOM 2059 N N . ALA A 1 272 ? -9.773 0.010 -8.750 1.00 97.50 272 ALA A N 1
ATOM 2060 C CA . ALA A 1 272 ? -9.961 -1.444 -8.663 1.00 97.50 272 ALA A CA 1
ATOM 2061 C C . ALA A 1 272 ? -10.108 -2.154 -10.032 1.00 97.50 272 ALA A C 1
ATOM 2063 O O . ALA A 1 272 ? -9.301 -3.038 -10.329 1.00 97.50 272 ALA A O 1
ATOM 2064 N N . PRO A 1 273 ? -11.056 -1.774 -10.919 1.00 97.50 273 PRO A N 1
ATOM 2065 C CA . PRO A 1 273 ? -11.198 -2.434 -12.218 1.00 97.50 273 PRO A CA 1
ATOM 2066 C C . PRO A 1 273 ? -10.008 -2.200 -13.160 1.00 97.50 273 PRO A C 1
ATOM 2068 O O . PRO A 1 273 ? -9.754 -3.035 -14.025 1.00 97.50 273 PRO A O 1
ATOM 2071 N N . VAL A 1 274 ? -9.273 -1.091 -13.026 1.00 98.38 274 VAL A N 1
ATOM 2072 C CA . VAL A 1 274 ? -8.085 -0.807 -13.850 1.00 98.38 274 VAL A CA 1
ATOM 2073 C C . VAL A 1 274 ? -6.908 -1.682 -13.412 1.00 98.38 274 VAL A C 1
ATOM 2075 O O . VAL A 1 274 ? -6.231 -2.268 -14.258 1.00 98.38 274 VAL A O 1
ATOM 2078 N N . VAL A 1 275 ? -6.715 -1.833 -12.100 1.00 98.38 275 VAL A N 1
ATOM 2079 C CA . VAL A 1 275 ? -5.706 -2.712 -11.491 1.00 98.38 275 VAL A CA 1
ATOM 2080 C C . VAL A 1 275 ? -5.999 -4.189 -11.801 1.00 98.38 275 VAL A C 1
ATOM 2082 O O . VAL A 1 275 ? -5.107 -4.908 -12.259 1.00 98.38 275 VAL A O 1
ATOM 2085 N N . GLU A 1 276 ? -7.261 -4.625 -11.673 1.00 97.69 276 GLU A N 1
ATOM 2086 C CA . GLU A 1 276 ? -7.732 -5.956 -12.107 1.00 97.69 276 GLU A CA 1
ATOM 2087 C C . GLU A 1 276 ? -7.368 -6.202 -13.576 1.00 97.69 276 GLU A C 1
ATOM 2089 O O . GLU A 1 276 ? -6.771 -7.222 -13.926 1.00 97.69 276 GLU A O 1
ATOM 2094 N N . LYS A 1 277 ? -7.682 -5.238 -14.448 1.00 97.94 277 LYS A N 1
ATOM 2095 C CA . LYS A 1 277 ? -7.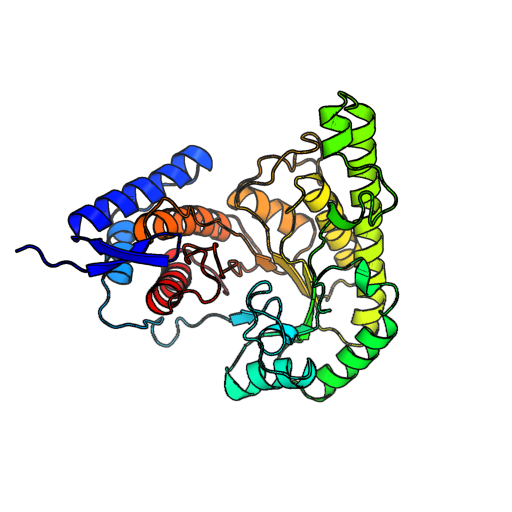459 -5.347 -15.892 1.00 97.94 277 LYS A CA 1
ATOM 2096 C C . LYS A 1 277 ? -5.980 -5.411 -16.269 1.00 97.94 277 LYS A C 1
ATOM 2098 O O . LYS A 1 277 ? -5.635 -6.075 -17.246 1.00 97.94 277 LYS A O 1
ATOM 2103 N N . ALA A 1 278 ? -5.105 -4.758 -15.504 1.00 98.44 278 ALA A N 1
ATOM 2104 C CA . ALA A 1 278 ? -3.663 -4.882 -15.687 1.00 98.44 278 ALA A CA 1
ATOM 2105 C C . ALA A 1 278 ? -3.166 -6.306 -15.390 1.00 98.44 278 ALA A C 1
ATOM 2107 O O . ALA A 1 278 ? -2.188 -6.741 -15.993 1.00 98.44 278 ALA A O 1
ATOM 2108 N N . GLY A 1 279 ? -3.859 -7.053 -14.526 1.00 98.38 279 GLY A N 1
ATOM 2109 C CA . GLY A 1 279 ? -3.527 -8.434 -14.178 1.00 98.38 279 GLY A CA 1
ATOM 2110 C C . GLY A 1 279 ? -3.027 -8.616 -12.747 1.00 98.38 279 GLY A C 1
ATOM 2111 O O . GLY A 1 279 ? -2.338 -9.605 -12.482 1.00 98.38 279 GLY A O 1
ATOM 2112 N N . ALA A 1 280 ? -3.337 -7.691 -11.837 1.00 98.50 280 ALA A N 1
ATOM 2113 C CA . ALA A 1 280 ? -3.053 -7.863 -10.416 1.00 98.50 280 ALA A CA 1
ATOM 2114 C C . ALA A 1 280 ? -3.833 -9.051 -9.818 1.00 98.50 280 ALA A C 1
ATOM 2116 O O . ALA A 1 280 ? -4.929 -9.385 -10.269 1.00 98.50 280 ALA A O 1
ATOM 2117 N N . SER A 1 281 ? -3.244 -9.687 -8.808 1.00 98.12 281 SER A N 1
ATOM 2118 C CA . SER A 1 281 ? -3.881 -10.697 -7.957 1.00 98.12 281 SER A CA 1
ATOM 2119 C C . SER A 1 281 ? -4.563 -10.077 -6.738 1.00 98.12 281 SER A C 1
ATOM 2121 O O . SER A 1 281 ? -5.561 -10.624 -6.288 1.00 98.12 281 SER A O 1
ATOM 2123 N N . VAL A 1 282 ? -4.026 -8.971 -6.211 1.00 97.94 282 VAL A N 1
ATOM 2124 C CA . VAL A 1 282 ? -4.550 -8.235 -5.049 1.00 97.94 282 VAL A CA 1
ATOM 2125 C C . VAL A 1 282 ? -4.543 -6.752 -5.344 1.00 97.94 282 VAL A C 1
ATOM 2127 O O . VAL A 1 282 ? -3.606 -6.236 -5.958 1.00 97.94 282 VAL A O 1
ATOM 2130 N N . PHE A 1 283 ? -5.594 -6.079 -4.890 1.00 98.44 283 PHE A N 1
ATOM 2131 C CA . PHE A 1 283 ? -5.680 -4.632 -4.907 1.00 98.44 283 PHE A CA 1
ATOM 2132 C C . PHE A 1 283 ? -5.510 -4.074 -3.493 1.00 98.44 283 PHE A C 1
ATOM 2134 O O . PHE A 1 283 ? -6.296 -4.419 -2.609 1.00 98.44 283 PHE A O 1
ATOM 2141 N N . GLY A 1 284 ? -4.531 -3.186 -3.321 1.00 97.75 284 GLY A N 1
ATOM 2142 C CA . GLY A 1 284 ? -4.340 -2.378 -2.124 1.00 97.75 284 GLY A CA 1
ATOM 2143 C C . GLY A 1 284 ? -4.845 -0.954 -2.325 1.00 97.75 284 GLY A C 1
ATOM 2144 O O . GLY A 1 284 ? -4.125 -0.102 -2.835 1.00 97.75 284 GLY A O 1
ATOM 2145 N N . PRO A 1 285 ? -6.125 -0.663 -2.033 1.00 97.88 285 PRO A N 1
ATOM 2146 C CA . PRO A 1 285 ? -6.615 0.701 -1.999 1.00 97.88 285 PRO A CA 1
ATOM 2147 C C . PRO A 1 285 ? -6.145 1.401 -0.729 1.00 97.88 285 PRO A C 1
ATOM 2149 O O . PRO A 1 285 ? -6.187 0.837 0.364 1.00 97.88 285 PRO A O 1
ATOM 2152 N N . VAL A 1 286 ? -5.870 2.695 -0.856 1.00 96.56 286 VAL A N 1
ATOM 2153 C CA . VAL A 1 286 ? -5.475 3.542 0.265 1.00 96.56 286 VAL A CA 1
ATOM 2154 C C . VAL A 1 286 ? -6.400 4.742 0.408 1.00 96.56 286 VAL A C 1
ATOM 2156 O O . VAL A 1 286 ? -7.005 5.223 -0.552 1.00 96.56 286 VAL A O 1
ATOM 2159 N N . VAL A 1 287 ? -6.493 5.256 1.633 1.00 98.06 287 VAL A N 1
ATOM 2160 C CA . VAL A 1 287 ? -7.089 6.562 1.920 1.00 98.06 287 VAL A CA 1
ATOM 2161 C C . VAL A 1 287 ? -6.209 7.290 2.919 1.00 98.06 287 VAL A C 1
ATOM 2163 O O . VAL A 1 287 ? -6.053 6.828 4.051 1.00 98.06 287 VAL A O 1
ATOM 2166 N N . ASN A 1 288 ? -5.653 8.431 2.519 1.00 97.50 288 ASN A N 1
ATOM 2167 C CA . ASN A 1 288 ? -4.745 9.209 3.345 1.00 97.50 288 ASN A CA 1
ATOM 2168 C C . ASN A 1 288 ? -5.484 9.879 4.517 1.00 97.50 288 ASN A C 1
ATOM 2170 O O . ASN A 1 288 ? -6.605 10.391 4.401 1.00 97.50 288 ASN A O 1
ATOM 2174 N N . THR A 1 289 ? -4.817 9.901 5.667 1.00 97.62 289 THR A N 1
ATOM 2175 C CA . THR A 1 289 ? -5.273 10.556 6.890 1.00 97.62 289 THR A CA 1
ATOM 2176 C C . THR A 1 289 ? -5.051 12.061 6.797 1.00 97.62 289 THR A C 1
ATOM 2178 O O . THR A 1 289 ? -3.944 12.551 6.582 1.00 97.62 289 THR A O 1
ATOM 2181 N N . ASN A 1 290 ? -6.105 12.828 7.060 1.00 97.88 290 ASN A N 1
ATOM 2182 C CA . ASN A 1 290 ? -6.013 14.263 7.265 1.00 97.88 290 ASN A CA 1
ATOM 2183 C C . ASN A 1 290 ? -5.599 14.557 8.715 1.00 97.88 290 ASN A C 1
ATOM 2185 O O . ASN A 1 290 ? -6.377 14.369 9.658 1.00 97.88 290 ASN A O 1
ATOM 2189 N N . THR A 1 291 ? -4.381 15.069 8.893 1.00 97.44 291 THR A N 1
ATOM 2190 C CA . THR A 1 291 ? -3.788 15.372 10.208 1.00 97.44 291 THR A CA 1
ATOM 2191 C C . THR A 1 291 ? -4.554 16.431 11.001 1.00 97.44 291 THR A C 1
ATOM 2193 O O . THR A 1 291 ? -4.531 16.422 12.228 1.00 97.44 291 THR A O 1
ATOM 2196 N N . SER A 1 292 ? -5.307 17.298 10.317 1.00 98.00 292 SER A N 1
ATOM 2197 C CA . SER A 1 292 ? -6.137 18.351 10.924 1.00 98.00 292 SER A CA 1
ATOM 2198 C C . SER A 1 292 ? -7.560 17.889 11.271 1.00 98.00 292 SER A C 1
ATOM 2200 O O . SER A 1 292 ? -8.423 18.707 11.608 1.00 98.00 292 SER A O 1
ATOM 2202 N N . ARG A 1 293 ? -7.849 16.591 11.145 1.00 98.50 293 ARG A N 1
ATOM 2203 C CA . ARG A 1 293 ? -9.153 15.985 11.440 1.00 98.50 293 ARG A CA 1
ATOM 2204 C C . ARG A 1 293 ? -9.031 14.947 12.543 1.00 98.50 293 ARG A C 1
ATOM 2206 O O . ARG A 1 293 ? -7.942 14.485 12.862 1.00 98.50 293 ARG A O 1
ATOM 2213 N N . THR A 1 294 ? -10.150 14.609 13.166 1.00 98.69 294 THR A N 1
ATOM 2214 C CA . THR A 1 294 ? -10.184 13.624 14.249 1.00 98.69 294 THR A CA 1
ATOM 2215 C C . THR A 1 294 ? -10.085 12.200 13.698 1.00 98.69 294 THR A C 1
ATOM 2217 O O . THR A 1 294 ? -10.344 11.946 12.520 1.00 98.69 294 THR A O 1
ATOM 2220 N N . PHE A 1 295 ? -9.721 11.244 14.551 1.00 98.50 295 PHE A N 1
ATOM 2221 C CA . PHE A 1 295 ? -9.735 9.823 14.210 1.00 98.50 295 PHE A CA 1
ATOM 2222 C C . PHE A 1 295 ? -11.118 9.337 13.726 1.00 98.50 295 PHE A C 1
ATOM 2224 O O . PHE A 1 295 ? -11.160 8.714 12.669 1.00 98.50 295 PHE A O 1
ATOM 2231 N N . PRO A 1 296 ? -12.252 9.661 14.392 1.00 98.75 296 PRO A N 1
ATOM 2232 C CA . PRO A 1 296 ? -13.584 9.331 13.878 1.00 98.75 296 PRO A CA 1
ATOM 2233 C C . PRO A 1 296 ? -13.852 9.836 12.459 1.00 98.75 296 PRO A C 1
ATOM 2235 O O . PRO A 1 296 ? -14.397 9.092 11.648 1.00 98.75 296 PRO A O 1
ATOM 2238 N N . TRP A 1 297 ? -13.445 11.073 12.154 1.00 98.88 297 TRP A N 1
ATOM 2239 C CA . TRP A 1 297 ? -13.615 11.658 10.825 1.00 98.88 297 TRP A CA 1
ATOM 2240 C C . TRP A 1 297 ? -12.795 10.903 9.775 1.00 98.88 297 TRP A C 1
ATOM 2242 O O . TRP A 1 297 ? -13.330 10.495 8.745 1.00 98.88 297 TRP A O 1
ATOM 2252 N N . ASN A 1 298 ? -11.506 10.679 10.054 1.00 98.75 298 ASN A N 1
ATOM 2253 C CA . ASN A 1 298 ? -10.606 9.995 9.127 1.00 98.75 298 ASN A CA 1
ATOM 2254 C C . ASN A 1 298 ? -11.046 8.551 8.884 1.00 98.75 298 ASN A C 1
ATOM 2256 O O . ASN A 1 298 ? -11.161 8.138 7.737 1.00 98.75 298 ASN A O 1
ATOM 2260 N N . LEU A 1 299 ? -11.375 7.813 9.946 1.00 98.75 299 LEU A N 1
ATOM 2261 C CA . LEU A 1 299 ? -11.817 6.431 9.820 1.00 98.75 299 LEU A CA 1
ATOM 2262 C C . LEU A 1 299 ? -13.131 6.319 9.035 1.00 98.75 299 LEU A C 1
ATOM 2264 O O . LEU A 1 299 ? -13.238 5.471 8.157 1.00 98.75 299 LEU A O 1
ATOM 2268 N N . ALA A 1 300 ? -14.115 7.187 9.295 1.00 98.81 300 ALA A N 1
ATOM 2269 C CA . ALA A 1 300 ? -15.371 7.175 8.545 1.00 98.81 300 ALA A CA 1
ATOM 2270 C C . ALA A 1 300 ? -15.161 7.461 7.053 1.00 98.81 300 ALA A C 1
ATOM 2272 O O . ALA A 1 300 ? -15.740 6.777 6.205 1.00 98.81 300 ALA A O 1
ATOM 2273 N N . ARG A 1 301 ? -14.295 8.430 6.730 1.00 98.62 301 ARG A N 1
ATOM 2274 C CA . ARG A 1 301 ? -13.907 8.725 5.349 1.00 98.62 301 ARG A CA 1
ATOM 2275 C C . ARG A 1 301 ? -13.273 7.507 4.681 1.00 98.62 301 ARG A C 1
ATOM 2277 O O . ARG A 1 301 ? -13.705 7.121 3.597 1.00 98.62 301 ARG A O 1
ATOM 2284 N N . SER A 1 302 ? -12.295 6.882 5.337 1.00 98.62 302 SER A N 1
ATOM 2285 C CA . SER A 1 302 ? -11.605 5.714 4.793 1.00 98.62 302 SER A CA 1
ATOM 2286 C C . SER A 1 302 ? -12.562 4.542 4.576 1.00 98.62 302 SER A C 1
ATOM 2288 O O . SER A 1 302 ? -12.639 4.035 3.464 1.00 98.62 302 SER A O 1
ATOM 2290 N N . ILE A 1 303 ? -13.381 4.180 5.568 1.00 98.69 303 ILE A N 1
ATOM 2291 C CA . ILE A 1 303 ? -14.363 3.088 5.443 1.00 98.69 303 ILE A CA 1
ATOM 2292 C C . ILE A 1 303 ? -15.308 3.305 4.256 1.00 98.69 303 ILE A C 1
ATOM 2294 O O . ILE A 1 303 ? -15.607 2.360 3.531 1.00 98.69 303 ILE A O 1
ATOM 2298 N N . THR A 1 304 ? -15.757 4.540 4.031 1.00 98.75 304 THR A N 1
ATOM 2299 C CA . THR A 1 304 ? -16.705 4.859 2.953 1.00 98.75 304 THR A CA 1
ATOM 2300 C C . THR A 1 304 ? -16.096 4.615 1.567 1.00 98.75 304 THR A C 1
ATOM 2302 O O . THR A 1 304 ? -16.715 3.962 0.727 1.00 98.75 304 THR A O 1
ATOM 2305 N N . PHE A 1 305 ? -14.856 5.062 1.341 1.00 98.69 305 PHE A N 1
ATOM 2306 C CA . PHE A 1 305 ? -14.131 4.803 0.092 1.00 98.69 305 PHE A CA 1
ATOM 2307 C C . PHE A 1 305 ? -13.763 3.328 -0.087 1.00 98.69 305 PHE A C 1
ATOM 2309 O O . PHE A 1 305 ? -14.044 2.750 -1.138 1.00 98.69 305 PHE A O 1
ATOM 2316 N N . ILE A 1 306 ? -13.159 2.708 0.933 1.00 98.62 306 ILE A N 1
ATOM 2317 C CA . ILE A 1 306 ? -12.664 1.327 0.850 1.00 98.62 306 ILE A CA 1
ATOM 2318 C C . ILE A 1 306 ? -13.817 0.353 0.633 1.00 98.62 306 ILE A C 1
ATOM 2320 O O . ILE A 1 306 ? -13.709 -0.552 -0.185 1.00 98.62 306 ILE A O 1
ATOM 2324 N N . LYS A 1 307 ? -14.973 0.583 1.259 1.00 98.38 307 LYS A N 1
ATOM 2325 C CA . LYS A 1 307 ? -16.170 -0.224 1.014 1.00 98.38 307 LYS A CA 1
ATOM 2326 C C . LYS A 1 307 ? -16.649 -0.163 -0.435 1.00 98.38 307 LYS A C 1
ATOM 2328 O O . LYS A 1 307 ? -17.065 -1.175 -1.001 1.00 98.38 307 LYS A O 1
ATOM 2333 N N . ALA A 1 308 ? -16.625 1.023 -1.042 1.00 98.38 308 ALA A N 1
ATOM 2334 C CA . ALA A 1 308 ? -16.972 1.173 -2.450 1.00 98.38 308 ALA A CA 1
ATOM 2335 C C . ALA A 1 308 ? -15.944 0.473 -3.353 1.00 98.38 308 ALA A C 1
ATOM 2337 O O . ALA A 1 308 ? -16.335 -0.162 -4.333 1.00 98.38 308 ALA A O 1
ATOM 2338 N N . ALA A 1 309 ? -14.661 0.535 -2.990 1.00 98.25 309 ALA A N 1
ATOM 2339 C CA . ALA A 1 309 ? -13.576 -0.155 -3.678 1.00 98.25 309 ALA A CA 1
ATOM 2340 C C . ALA A 1 309 ? -13.695 -1.681 -3.605 1.00 98.25 309 ALA A C 1
ATOM 2342 O O . ALA A 1 309 ? -13.705 -2.333 -4.646 1.00 98.25 309 ALA A O 1
ATOM 2343 N N . ALA A 1 310 ? -13.892 -2.237 -2.409 1.00 98.25 310 ALA A N 1
ATOM 2344 C CA . ALA A 1 310 ? -14.119 -3.663 -2.189 1.00 98.25 310 ALA A CA 1
ATOM 2345 C C . ALA A 1 310 ? -15.317 -4.177 -2.992 1.00 98.25 310 ALA A C 1
ATOM 2347 O O . ALA A 1 310 ? -15.238 -5.205 -3.653 1.00 98.25 310 ALA A O 1
ATOM 2348 N N . LYS A 1 311 ? -16.413 -3.409 -3.037 1.00 98.06 311 LYS A N 1
ATOM 2349 C CA . LYS A 1 311 ? -17.582 -3.758 -3.854 1.00 98.06 311 LYS A CA 1
ATOM 2350 C C . LYS A 1 311 ? -17.308 -3.722 -5.365 1.00 98.06 311 LYS A C 1
ATOM 2352 O O . LYS A 1 311 ? -17.969 -4.443 -6.112 1.00 98.06 311 LYS A O 1
ATOM 2357 N N . ALA A 1 312 ? -16.421 -2.841 -5.824 1.00 97.81 312 ALA A N 1
ATOM 2358 C CA . ALA A 1 312 ? -16.079 -2.694 -7.238 1.00 97.81 312 ALA A CA 1
ATOM 2359 C C . ALA A 1 312 ? -15.021 -3.708 -7.708 1.00 97.81 312 ALA A C 1
ATOM 2361 O O . ALA A 1 312 ? -14.968 -4.013 -8.900 1.00 97.81 312 ALA A O 1
ATOM 2362 N N . SER A 1 313 ? -14.201 -4.219 -6.788 1.00 98.00 313 SER A N 1
ATOM 2363 C CA . SER A 1 313 ? -13.134 -5.175 -7.072 1.00 98.00 313 SER A CA 1
ATOM 2364 C C . SER A 1 313 ? -13.668 -6.591 -7.298 1.00 98.00 313 SER A C 1
ATOM 2366 O O . SER A 1 313 ? -14.597 -7.038 -6.626 1.00 98.00 313 SER A O 1
ATOM 2368 N N . LYS A 1 314 ? -13.055 -7.327 -8.233 1.00 97.94 314 LYS A N 1
ATOM 2369 C CA . LYS A 1 314 ? -13.246 -8.785 -8.381 1.00 97.94 314 LYS A CA 1
ATOM 2370 C C . LYS A 1 314 ? -12.046 -9.607 -7.923 1.00 97.94 314 LYS A C 1
ATOM 2372 O O . LYS A 1 314 ? -12.094 -10.834 -7.985 1.00 97.94 314 LYS A O 1
ATOM 2377 N N . ILE A 1 315 ? -10.981 -8.931 -7.516 1.00 98.31 315 ILE A N 1
ATOM 2378 C CA . ILE A 1 315 ? -9.809 -9.526 -6.882 1.00 98.31 315 ILE A CA 1
ATOM 2379 C C . ILE A 1 315 ? -9.813 -9.167 -5.392 1.00 98.31 315 ILE A C 1
ATOM 2381 O O . ILE A 1 315 ? -10.418 -8.147 -5.038 1.00 98.31 315 ILE A O 1
ATOM 2385 N N . PRO A 1 316 ? -9.174 -9.977 -4.530 1.00 98.06 316 PRO A N 1
ATOM 2386 C CA . PRO A 1 316 ? -9.079 -9.678 -3.109 1.00 98.06 316 PRO A CA 1
ATOM 2387 C C . PRO A 1 316 ? -8.577 -8.259 -2.834 1.00 98.06 316 PRO A C 1
ATOM 2389 O O . PRO A 1 316 ? -7.685 -7.758 -3.530 1.00 98.06 316 PRO A O 1
ATOM 2392 N N . VAL A 1 317 ? -9.163 -7.626 -1.821 1.00 98.31 317 VAL A N 1
ATOM 2393 C CA . VAL A 1 317 ? -8.797 -6.280 -1.376 1.00 98.31 317 VAL A CA 1
ATOM 2394 C C . VAL A 1 317 ? -8.047 -6.351 -0.058 1.00 98.31 317 VAL A C 1
ATOM 2396 O O . VAL A 1 317 ? -8.637 -6.672 0.973 1.00 98.31 317 VAL A O 1
ATOM 2399 N N . HIS A 1 318 ? -6.760 -6.023 -0.102 1.00 97.44 318 HIS A N 1
ATOM 2400 C CA . HIS A 1 318 ? -5.905 -5.903 1.072 1.00 97.44 318 HIS A CA 1
ATOM 2401 C C . HIS A 1 318 ? -5.675 -4.420 1.316 1.00 97.44 318 HIS A C 1
ATOM 2403 O O . HIS A 1 318 ? -4.856 -3.807 0.653 1.00 97.44 318 HIS A O 1
ATOM 2409 N N . VAL A 1 319 ? -6.497 -3.794 2.156 1.00 97.06 319 VAL A N 1
ATOM 2410 C CA . VAL A 1 319 ? -6.455 -2.331 2.307 1.00 97.06 319 VAL A CA 1
ATOM 2411 C C . VAL A 1 319 ? -5.118 -1.885 2.891 1.00 97.06 319 VAL A C 1
ATOM 2413 O O . VAL A 1 319 ? -4.690 -2.416 3.908 1.00 97.06 319 VAL A O 1
ATOM 2416 N N . ASP A 1 320 ? -4.519 -0.844 2.315 1.00 94.44 320 ASP A N 1
ATOM 2417 C CA . ASP A 1 320 ? -3.263 -0.307 2.830 1.00 94.44 320 ASP A CA 1
ATOM 2418 C C . ASP A 1 320 ? -3.506 0.349 4.199 1.00 94.44 320 ASP A C 1
ATOM 2420 O O . ASP A 1 320 ? -4.233 1.350 4.335 1.00 94.44 320 ASP A O 1
ATOM 2424 N N . MET A 1 321 ? -2.900 -0.224 5.242 1.00 92.12 321 MET A N 1
ATOM 2425 C CA . MET A 1 321 ? -3.022 0.241 6.622 1.00 92.12 321 MET A CA 1
ATOM 2426 C C . MET A 1 321 ? -1.653 0.490 7.247 1.00 92.12 321 MET A C 1
ATOM 2428 O O . MET A 1 321 ? -0.843 -0.407 7.451 1.00 92.12 321 MET A O 1
ATOM 2432 N N . GLY A 1 322 ? -1.411 1.727 7.664 1.00 88.38 322 GLY A N 1
ATOM 2433 C CA . GLY A 1 322 ? -0.128 2.114 8.226 1.00 88.38 322 GLY A CA 1
ATOM 2434 C C . GLY A 1 322 ? -0.117 3.561 8.680 1.00 88.38 322 GLY A C 1
ATOM 2435 O O . GLY A 1 322 ? -1.156 4.214 8.779 1.00 88.38 322 GLY A O 1
ATOM 2436 N N . MET A 1 323 ? 1.072 4.070 8.984 1.00 90.62 323 MET A N 1
ATOM 2437 C CA . MET A 1 323 ? 1.260 5.465 9.367 1.00 90.62 323 MET A CA 1
ATOM 2438 C C . MET A 1 323 ? 0.602 6.404 8.339 1.00 90.62 323 MET A C 1
ATOM 2440 O O . MET A 1 323 ? 0.995 6.446 7.180 1.00 90.62 323 MET A O 1
ATOM 2444 N N . GLY A 1 324 ? -0.397 7.175 8.779 1.00 94.06 324 GLY A N 1
ATOM 2445 C CA . GLY A 1 324 ? -1.038 8.192 7.945 1.00 94.06 324 GLY A CA 1
ATOM 2446 C C . GLY A 1 324 ? -2.033 7.686 6.896 1.00 94.06 324 GLY A C 1
ATOM 2447 O O . GLY A 1 324 ? -2.448 8.487 6.059 1.00 94.06 324 GLY A O 1
ATOM 2448 N N . VAL A 1 325 ? -2.461 6.421 6.934 1.00 95.06 325 VAL A N 1
ATOM 2449 C CA . VAL A 1 325 ? -3.445 5.872 5.980 1.00 95.06 325 VAL A CA 1
ATOM 2450 C C . VAL A 1 325 ? -4.505 5.001 6.660 1.00 95.06 325 VAL A C 1
ATOM 2452 O O . VAL A 1 325 ? -4.360 4.600 7.813 1.00 95.06 325 VAL A O 1
ATOM 2455 N N . GLY A 1 326 ? -5.631 4.751 5.986 1.00 96.06 326 GLY A N 1
ATOM 2456 C CA . GLY A 1 326 ? -6.692 3.866 6.491 1.00 96.06 326 GLY A CA 1
ATOM 2457 C C . GLY A 1 326 ? -7.375 4.374 7.771 1.00 96.06 326 GLY A C 1
ATOM 2458 O O . GLY A 1 326 ? -7.949 3.597 8.532 1.00 96.06 326 GLY A O 1
ATOM 2459 N N . GLY A 1 327 ? -7.284 5.679 8.048 1.00 96.06 327 GLY A N 1
ATOM 2460 C CA . GLY A 1 327 ? -7.764 6.303 9.282 1.00 96.06 327 GLY A CA 1
ATOM 2461 C C . GLY A 1 327 ? -6.767 6.256 10.445 1.00 96.06 327 GLY A C 1
ATOM 2462 O O . GLY A 1 327 ? -7.038 6.825 11.507 1.00 96.06 327 GLY A O 1
ATOM 2463 N N . ILE A 1 328 ? -5.611 5.615 10.265 1.00 97.19 328 ILE A N 1
ATOM 2464 C CA . ILE A 1 328 ? -4.541 5.565 11.259 1.00 97.19 328 ILE A CA 1
ATOM 2465 C C . ILE A 1 328 ? -3.807 6.919 11.283 1.00 97.19 328 ILE A C 1
ATOM 2467 O O . ILE A 1 328 ? -3.507 7.482 10.225 1.00 97.19 328 ILE A O 1
ATOM 2471 N N . PRO A 1 329 ? -3.510 7.474 12.475 1.00 96.75 329 PRO A N 1
ATOM 2472 C CA . PRO A 1 329 ? -2.792 8.735 12.587 1.00 96.75 329 PRO A CA 1
ATOM 2473 C C . PRO A 1 329 ? -1.418 8.732 11.905 1.00 96.75 329 PRO A C 1
ATOM 2475 O O . PRO A 1 329 ? -0.698 7.734 11.933 1.00 96.75 329 PRO A O 1
ATOM 2478 N N . MET A 1 330 ? -1.039 9.882 11.352 1.00 94.81 330 MET A N 1
ATOM 2479 C CA . MET A 1 330 ? 0.309 10.173 10.877 1.00 94.81 330 MET A CA 1
ATOM 2480 C C . MET A 1 330 ? 1.211 10.465 12.081 1.00 94.81 330 MET A C 1
ATOM 2482 O O . MET A 1 330 ? 1.303 11.602 12.543 1.00 94.81 330 MET A O 1
ATOM 2486 N N . LEU A 1 331 ? 1.821 9.414 12.617 1.00 90.81 331 LEU A N 1
ATOM 2487 C CA . LEU A 1 331 ? 2.791 9.455 13.706 1.00 90.81 331 LEU A CA 1
ATOM 2488 C C . LEU A 1 331 ? 3.754 8.282 13.516 1.00 90.81 331 LEU A C 1
ATOM 2490 O O . LEU A 1 331 ? 3.284 7.186 13.225 1.00 90.81 331 LEU A O 1
ATOM 2494 N N . GLU A 1 332 ? 5.052 8.486 13.738 1.00 85.12 332 GLU A N 1
ATOM 2495 C CA . GLU A 1 332 ? 6.098 7.485 13.471 1.00 85.12 332 GLU A CA 1
ATOM 2496 C C . GLU A 1 332 ? 5.820 6.144 14.161 1.00 85.12 332 GLU A C 1
ATOM 2498 O O . GLU A 1 332 ? 6.007 5.072 13.597 1.00 85.12 332 GLU A O 1
ATOM 2503 N N . THR A 1 333 ? 5.290 6.203 15.384 1.00 86.88 333 THR A N 1
ATOM 2504 C CA . THR A 1 333 ? 4.741 5.039 16.080 1.00 86.88 333 THR A CA 1
ATOM 2505 C C . THR A 1 333 ? 3.242 5.247 16.298 1.00 86.88 333 THR A C 1
ATOM 2507 O O . THR A 1 333 ? 2.846 5.833 17.318 1.00 86.88 333 THR A O 1
ATOM 2510 N N . PRO A 1 334 ? 2.380 4.783 15.373 1.00 89.88 334 PRO A N 1
ATOM 2511 C CA . PRO A 1 334 ? 0.949 5.012 15.470 1.00 89.88 334 PRO A CA 1
ATOM 2512 C C . PRO A 1 334 ? 0.360 4.471 16.784 1.00 89.88 334 PRO A C 1
ATOM 2514 O O . PRO A 1 334 ? 0.693 3.360 17.215 1.00 89.88 334 PRO A O 1
ATOM 2517 N N . PRO A 1 335 ? -0.536 5.216 17.460 1.00 93.06 335 PRO A N 1
ATOM 2518 C CA . PRO A 1 335 ? -1.106 4.755 18.717 1.00 93.06 335 PRO A CA 1
ATOM 2519 C C . PRO A 1 335 ? -1.932 3.480 18.523 1.00 93.06 335 PRO A C 1
ATOM 2521 O O . PRO A 1 335 ? -2.905 3.477 17.769 1.00 93.06 335 PRO A O 1
ATOM 2524 N N . ILE A 1 336 ? -1.591 2.416 19.261 1.00 94.06 336 ILE A N 1
ATOM 2525 C CA . ILE A 1 336 ? -2.253 1.100 19.162 1.00 94.06 336 ILE A CA 1
ATOM 2526 C C . ILE A 1 336 ? -3.782 1.174 19.306 1.00 94.06 336 ILE A C 1
ATOM 2528 O O . ILE A 1 336 ? -4.506 0.371 18.722 1.00 94.06 336 ILE A O 1
ATOM 2532 N N . ASP A 1 337 ? -4.285 2.159 20.058 1.00 95.50 337 ASP A N 1
ATOM 2533 C CA . ASP A 1 337 ? -5.716 2.397 20.223 1.00 95.50 337 ASP A CA 1
ATOM 2534 C C . ASP A 1 337 ? -6.422 2.823 18.936 1.00 95.50 337 ASP A C 1
ATOM 2536 O O . ASP A 1 337 ? -7.555 2.398 18.707 1.00 95.50 337 ASP A O 1
ATOM 2540 N N . ALA A 1 338 ? -5.755 3.605 18.090 1.00 97.06 338 ALA A N 1
ATOM 2541 C CA . ALA A 1 338 ? -6.267 3.990 16.783 1.00 97.06 338 ALA A CA 1
ATOM 2542 C C . ALA A 1 338 ? -6.061 2.867 15.756 1.00 97.06 338 ALA A C 1
ATOM 2544 O O . ALA A 1 338 ? -7.013 2.504 15.070 1.00 97.06 338 ALA A O 1
ATOM 2545 N N . VAL A 1 339 ? -4.862 2.266 15.716 1.00 96.31 339 VAL A N 1
ATOM 2546 C CA . VAL A 1 339 ? -4.506 1.185 14.773 1.00 96.31 339 VAL A CA 1
ATOM 2547 C C . VAL A 1 339 ? -5.498 0.029 14.853 1.00 96.31 339 VAL A C 1
ATOM 2549 O O . VAL A 1 339 ? -6.094 -0.361 13.853 1.00 96.31 339 VAL A O 1
ATOM 2552 N N . THR A 1 340 ? -5.736 -0.485 16.059 1.00 97.06 340 THR A N 1
ATOM 2553 C CA . THR A 1 340 ? -6.597 -1.660 16.248 1.00 97.06 340 THR A CA 1
ATOM 2554 C C . THR A 1 340 ? -8.071 -1.381 15.953 1.00 97.06 340 THR A C 1
ATOM 2556 O O . THR A 1 340 ? -8.762 -2.239 15.409 1.00 97.06 340 THR A O 1
ATOM 2559 N N . ARG A 1 341 ? -8.565 -0.170 16.254 1.00 98.00 341 ARG A N 1
ATOM 2560 C CA . ARG A 1 341 ? -9.936 0.249 15.912 1.00 98.00 341 ARG A CA 1
ATOM 2561 C C . ARG A 1 341 ? -10.118 0.443 14.414 1.00 98.00 341 ARG A C 1
ATOM 2563 O O . ARG A 1 341 ? -11.154 0.043 13.895 1.00 98.00 341 ARG A O 1
ATOM 2570 N N . ALA A 1 342 ? -9.131 1.038 13.744 1.00 98.06 342 ALA A N 1
ATOM 2571 C CA . ALA A 1 342 ? -9.145 1.187 12.296 1.00 98.06 342 ALA A CA 1
ATOM 2572 C C . ALA A 1 342 ? -9.158 -0.187 11.620 1.00 98.06 342 ALA A C 1
ATOM 2574 O O . ALA A 1 342 ? -10.058 -0.457 10.833 1.00 98.06 342 ALA A O 1
ATOM 2575 N N . SER A 1 343 ? -8.248 -1.080 12.022 1.00 97.00 343 SER A N 1
ATOM 2576 C CA . SER A 1 343 ? -8.148 -2.444 11.480 1.00 97.00 343 SER A CA 1
ATOM 2577 C C . SER A 1 343 ? -9.457 -3.217 11.668 1.00 97.00 343 SER A C 1
ATOM 2579 O O . SER A 1 343 ? -10.031 -3.721 10.709 1.00 97.00 343 SER A O 1
ATOM 2581 N N . LYS A 1 344 ? -10.012 -3.223 12.891 1.00 97.75 344 LYS A N 1
ATOM 2582 C CA . LYS A 1 344 ? -11.307 -3.864 13.175 1.00 97.75 344 LYS A CA 1
ATOM 2583 C C . LYS A 1 344 ? -12.438 -3.288 12.320 1.00 97.75 344 LYS A C 1
ATOM 2585 O O . LYS A 1 344 ? -13.264 -4.045 11.823 1.00 97.75 344 LYS A O 1
ATOM 2590 N N . ALA A 1 345 ? -12.501 -1.964 12.165 1.00 98.12 345 ALA A N 1
ATOM 2591 C CA . ALA A 1 345 ? -13.532 -1.329 11.350 1.00 98.12 345 ALA A CA 1
ATOM 2592 C C . ALA A 1 345 ? -13.394 -1.695 9.867 1.00 98.12 345 ALA A C 1
ATOM 2594 O O . ALA A 1 345 ? -14.409 -1.969 9.232 1.00 98.12 345 ALA A O 1
ATOM 2595 N N . MET A 1 346 ? -12.172 -1.742 9.327 1.00 98.00 346 MET A N 1
ATOM 2596 C CA . MET A 1 346 ? -11.941 -2.152 7.940 1.00 98.00 346 MET A CA 1
ATOM 2597 C C . MET A 1 346 ? -12.464 -3.566 7.697 1.00 98.00 346 MET A C 1
ATOM 2599 O O . MET A 1 346 ? -13.296 -3.764 6.811 1.00 98.00 346 MET A O 1
ATOM 2603 N N . VAL A 1 347 ? -12.081 -4.515 8.552 1.00 97.69 347 VAL A N 1
ATOM 2604 C CA . VAL A 1 347 ? -12.510 -5.915 8.433 1.00 97.69 347 VAL A CA 1
ATOM 2605 C C . VAL A 1 347 ? -14.024 -6.067 8.605 1.00 97.69 347 VAL A C 1
ATOM 2607 O O . VAL A 1 347 ? -14.688 -6.680 7.775 1.00 97.69 347 VAL A O 1
ATOM 2610 N N . GLU A 1 348 ? -14.615 -5.469 9.644 1.00 97.25 348 GLU A N 1
ATOM 2611 C CA . GLU A 1 348 ? -16.040 -5.679 9.944 1.00 97.25 348 GLU A CA 1
ATOM 2612 C C . GLU A 1 348 ? -16.999 -4.885 9.053 1.00 97.25 348 GLU A C 1
ATOM 2614 O O . GLU A 1 348 ? -18.183 -5.221 8.990 1.00 97.25 348 GLU A O 1
ATOM 2619 N N . MET A 1 349 ? -16.539 -3.807 8.411 1.00 97.50 349 MET A N 1
ATOM 2620 C CA . MET A 1 349 ? -17.440 -2.870 7.732 1.00 97.50 349 MET A CA 1
ATOM 2621 C C . MET A 1 349 ? -17.103 -2.583 6.274 1.00 97.50 349 MET A C 1
ATOM 2623 O O . MET A 1 349 ? -18.030 -2.312 5.501 1.00 97.50 349 MET A O 1
ATOM 2627 N N . ALA A 1 350 ? -15.822 -2.584 5.902 1.00 96.69 350 ALA A N 1
ATOM 2628 C CA . ALA A 1 350 ? -15.411 -2.265 4.538 1.00 96.69 350 ALA A CA 1
ATOM 2629 C C . ALA A 1 350 ? -15.401 -3.495 3.620 1.00 96.69 350 ALA A C 1
ATOM 2631 O O . ALA A 1 350 ? -15.450 -3.326 2.406 1.00 96.69 350 ALA A O 1
ATOM 2632 N N . GLY A 1 351 ? -15.440 -4.709 4.185 1.00 92.81 351 GLY A N 1
ATOM 2633 C CA . GLY A 1 351 ? -15.479 -5.952 3.411 1.00 92.81 351 GLY A CA 1
ATOM 2634 C C . GLY A 1 351 ? -14.151 -6.247 2.723 1.00 92.81 351 GLY A C 1
ATOM 2635 O O . GLY A 1 351 ? -14.151 -6.684 1.579 1.00 92.81 351 GLY A O 1
ATOM 2636 N N . VAL A 1 352 ? -13.048 -5.934 3.403 1.00 97.31 352 VAL A N 1
ATOM 2637 C CA . VAL A 1 352 ? -11.690 -6.231 2.940 1.00 97.31 352 VAL A CA 1
ATOM 2638 C C . VAL A 1 352 ? -11.370 -7.705 3.171 1.00 97.31 352 VAL A C 1
ATOM 2640 O O . VAL A 1 352 ? -11.856 -8.306 4.131 1.00 97.31 352 VAL A O 1
ATOM 2643 N N . ASP A 1 353 ? -10.556 -8.269 2.289 1.00 97.44 353 ASP A N 1
ATOM 2644 C CA . ASP A 1 353 ? -10.109 -9.661 2.341 1.00 97.44 353 ASP A CA 1
ATOM 2645 C C . ASP A 1 353 ? -8.779 -9.810 3.086 1.00 97.44 353 ASP A C 1
ATOM 2647 O O . ASP A 1 353 ? -8.435 -10.922 3.463 1.00 97.44 353 ASP A O 1
ATOM 2651 N N . GLY A 1 354 ? -8.060 -8.706 3.303 1.00 96.19 354 GLY A N 1
ATOM 2652 C CA . GLY A 1 354 ? -6.798 -8.617 4.033 1.00 96.19 354 GLY A CA 1
ATOM 2653 C C . GLY A 1 354 ? -6.530 -7.187 4.508 1.00 96.19 354 GLY A C 1
ATOM 2654 O O . GLY A 1 354 ? -7.261 -6.254 4.145 1.00 96.19 354 GLY A O 1
ATOM 2655 N N . ILE A 1 355 ? -5.500 -7.025 5.334 1.00 92.00 355 ILE A N 1
ATOM 2656 C CA . ILE A 1 355 ? -4.977 -5.733 5.815 1.00 92.00 355 ILE A CA 1
ATOM 2657 C C . ILE A 1 355 ? -3.450 -5.727 5.818 1.00 92.00 355 ILE A C 1
ATOM 2659 O O . ILE A 1 355 ? -2.861 -6.833 5.768 1.00 92.00 355 ILE A O 1
#

InterPro domains:
  IPR012653 Dimethylamine methyltransferase MtbB [PF09505] (3-355)
  IPR012653 Dimethylamine methyltransferase MtbB [TIGR02368] (1-355)

Organism: NCBI:txid3028297